Protein AF-A0A7C4RDP6-F1 (afdb_monomer)

Nearest PDB structures (foldseek):
  8a5f-assembly1_A  TM=8.661E-01  e=3.669E-12  Deinococcus radiodurans R1 = ATCC 13939 = DSM 20539
  1p59-assembly1_A  TM=9.391E-01  e=2.710E-11  Geobacillus stearothermophilus
  8a5c-assembly1_A  TM=8.806E-01  e=2.574E-11  Deinococcus radiodurans R1 = ATCC 13939 = DSM 20539
  4unf-assembly1_A  TM=8.645E-01  e=1.893E-11  Deinococcus radiodurans R1 = ATCC 13939 = DSM 20539
  7rdt-assembly1_A  TM=8.956E-01  e=1.548E-10  Homo sapiens

Structure (mmCIF, N/CA/C/O backbone):
data_AF-A0A7C4RDP6-F1
#
_entry.id   AF-A0A7C4RDP6-F1
#
loop_
_atom_site.group_PDB
_atom_site.id
_atom_site.type_symbol
_atom_site.label_atom_id
_atom_site.label_alt_id
_atom_site.label_comp_id
_atom_site.label_asym_id
_atom_site.label_entity_id
_atom_site.label_seq_id
_atom_site.pdbx_PDB_ins_code
_atom_site.Cartn_x
_atom_site.Cartn_y
_atom_site.Cartn_z
_atom_site.occupancy
_atom_site.B_iso_or_equiv
_atom_site.auth_seq_id
_atom_site.auth_comp_id
_atom_site.auth_asym_id
_atom_site.auth_atom_id
_atom_site.pdbx_PDB_model_num
ATOM 1 N N . MET A 1 1 ? 0.146 -2.565 9.451 1.00 67.69 1 MET A N 1
ATOM 2 C CA . MET A 1 1 ? 1.166 -3.503 9.987 1.00 67.69 1 MET A CA 1
ATOM 3 C C . MET A 1 1 ? 2.332 -3.778 9.039 1.00 67.69 1 MET A C 1
ATOM 5 O O . MET A 1 1 ? 3.443 -3.887 9.537 1.00 67.69 1 MET A O 1
ATOM 9 N N . SER A 1 2 ? 2.108 -3.863 7.722 1.00 75.62 2 SER A N 1
ATOM 10 C CA . SER A 1 2 ? 3.136 -4.166 6.706 1.00 75.62 2 SER A CA 1
ATOM 11 C C . SER A 1 2 ? 4.101 -3.023 6.372 1.00 75.62 2 SER A C 1
ATOM 13 O O . SER A 1 2 ? 5.134 -3.251 5.748 1.00 75.62 2 SER A O 1
ATOM 15 N N . GLN A 1 3 ? 3.786 -1.785 6.763 1.00 74.00 3 GLN A N 1
ATOM 16 C CA . GLN A 1 3 ? 4.663 -0.643 6.512 1.00 74.00 3 GLN A CA 1
ATOM 17 C C . GLN A 1 3 ? 6.012 -0.843 7.213 1.00 74.00 3 GLN A C 1
ATOM 19 O O . GLN A 1 3 ? 6.059 -1.051 8.427 1.00 74.00 3 GLN A O 1
ATOM 24 N N . SER A 1 4 ? 7.094 -0.772 6.431 1.00 77.25 4 SER A N 1
ATOM 25 C CA . SER A 1 4 ? 8.473 -0.978 6.895 1.00 77.25 4 SER A CA 1
ATOM 26 C C . SER A 1 4 ? 8.665 -2.305 7.638 1.00 77.25 4 SER A C 1
ATOM 28 O O . SER A 1 4 ? 9.360 -2.378 8.649 1.00 77.25 4 SER A O 1
ATOM 30 N N . THR A 1 5 ? 7.996 -3.370 7.190 1.00 80.50 5 THR A N 1
ATOM 31 C CA . THR A 1 5 ? 8.038 -4.684 7.842 1.00 80.50 5 THR A CA 1
ATOM 32 C C . THR A 1 5 ? 8.020 -5.792 6.803 1.00 80.50 5 THR A C 1
ATOM 34 O O . THR A 1 5 ? 7.230 -5.756 5.864 1.00 80.50 5 THR A O 1
ATOM 37 N N . ALA A 1 6 ? 8.881 -6.795 6.982 1.00 83.75 6 ALA A N 1
ATOM 38 C CA . ALA A 1 6 ? 8.877 -7.983 6.138 1.00 83.75 6 ALA A CA 1
ATOM 39 C C . ALA A 1 6 ? 7.517 -8.704 6.195 1.00 83.75 6 ALA A C 1
ATOM 41 O O . ALA A 1 6 ? 6.834 -8.711 7.223 1.00 83.75 6 ALA A O 1
ATOM 42 N N . GLU A 1 7 ? 7.128 -9.341 5.094 1.00 84.19 7 GLU A N 1
ATOM 43 C CA . GLU A 1 7 ? 5.840 -10.034 4.976 1.00 84.19 7 GLU A CA 1
ATOM 44 C C . GLU A 1 7 ? 5.683 -11.145 6.028 1.00 84.19 7 GLU A C 1
ATOM 46 O O . GLU A 1 7 ? 4.657 -11.221 6.703 1.00 84.19 7 GLU A O 1
ATOM 51 N N . SER A 1 8 ? 6.742 -11.926 6.265 1.00 86.69 8 SER A N 1
ATOM 52 C CA . SER A 1 8 ? 6.777 -12.977 7.290 1.00 86.69 8 SER A CA 1
ATOM 53 C C . SER A 1 8 ? 6.488 -12.440 8.696 1.00 86.69 8 SER A C 1
ATOM 55 O O . SER A 1 8 ? 5.681 -13.009 9.432 1.00 86.69 8 SER A O 1
ATOM 57 N N . ASN A 1 9 ? 7.101 -11.312 9.059 1.00 90.12 9 ASN A N 1
ATOM 58 C CA . ASN A 1 9 ? 6.898 -10.668 10.356 1.00 90.12 9 ASN A CA 1
ATOM 59 C C . ASN A 1 9 ? 5.521 -10.010 10.465 1.00 90.12 9 ASN A C 1
ATOM 61 O O . ASN A 1 9 ? 4.920 -10.031 11.536 1.00 90.12 9 ASN A O 1
ATOM 65 N N . THR A 1 10 ? 4.994 -9.473 9.361 1.00 89.81 10 THR A N 1
ATOM 66 C CA . THR A 1 10 ? 3.622 -8.950 9.305 1.00 89.81 10 THR A CA 1
ATOM 67 C C . THR A 1 10 ? 2.607 -10.053 9.591 1.00 89.81 10 THR A C 1
ATOM 69 O O . THR A 1 10 ? 1.720 -9.854 10.418 1.00 89.81 10 THR A O 1
ATOM 72 N N . ARG A 1 11 ? 2.766 -11.225 8.958 1.00 90.75 11 ARG A N 1
ATOM 73 C CA . ARG A 1 11 ? 1.891 -12.386 9.174 1.00 90.75 11 ARG A CA 1
ATOM 74 C C . ARG A 1 11 ? 1.928 -12.853 10.627 1.00 90.75 11 ARG A C 1
ATOM 76 O O . ARG A 1 11 ? 0.883 -12.954 11.259 1.00 90.75 11 ARG A O 1
ATOM 83 N N . ARG A 1 12 ? 3.130 -13.035 11.185 1.00 92.38 12 ARG A N 1
ATOM 84 C CA . ARG A 1 12 ? 3.312 -13.432 12.592 1.00 92.38 12 ARG A CA 1
ATOM 85 C C . ARG A 1 12 ? 2.690 -12.432 13.568 1.00 92.38 12 ARG A C 1
ATOM 87 O O . ARG A 1 12 ? 2.086 -12.839 14.552 1.00 92.38 12 ARG A O 1
ATOM 94 N N . ALA A 1 13 ? 2.833 -11.131 13.312 1.00 93.31 13 ALA A N 1
ATOM 95 C CA . ALA A 1 13 ? 2.221 -10.100 14.148 1.00 93.31 13 ALA A CA 1
ATOM 96 C C . ALA A 1 13 ? 0.686 -10.145 14.089 1.00 93.31 13 ALA A C 1
ATOM 98 O O . ALA A 1 13 ? 0.029 -10.033 15.121 1.00 93.31 13 ALA A O 1
ATOM 99 N N . PHE A 1 14 ? 0.113 -10.358 12.902 1.00 93.06 14 PHE A N 1
ATOM 100 C CA . PHE A 1 14 ? -1.333 -10.500 12.730 1.00 93.06 14 PHE A CA 1
ATOM 101 C C . PHE A 1 14 ? -1.886 -11.738 13.447 1.00 93.06 14 PHE A C 1
ATOM 103 O O . PHE A 1 14 ? -2.861 -11.622 14.184 1.00 93.06 14 PHE A O 1
ATOM 110 N N . GLU A 1 15 ? -1.224 -12.890 13.313 1.00 93.94 15 GLU A N 1
ATOM 111 C CA . GLU A 1 15 ? -1.584 -14.120 14.034 1.00 93.94 15 GLU A CA 1
ATOM 112 C C . GLU A 1 15 ? -1.549 -13.908 15.555 1.00 93.94 15 GLU A C 1
ATOM 114 O O . GLU A 1 15 ? -2.492 -14.266 16.257 1.00 93.94 15 GLU A O 1
ATOM 119 N N . ARG A 1 16 ? -0.505 -13.245 16.073 1.00 94.75 16 ARG A N 1
ATOM 120 C CA . ARG A 1 16 ? -0.406 -12.901 17.501 1.00 94.75 16 ARG A CA 1
ATOM 121 C C . ARG A 1 16 ? -1.532 -11.979 17.962 1.00 94.75 16 ARG A C 1
ATOM 123 O O . ARG A 1 16 ? -2.056 -12.189 19.054 1.00 94.75 16 ARG A O 1
ATOM 130 N N . ILE A 1 17 ? -1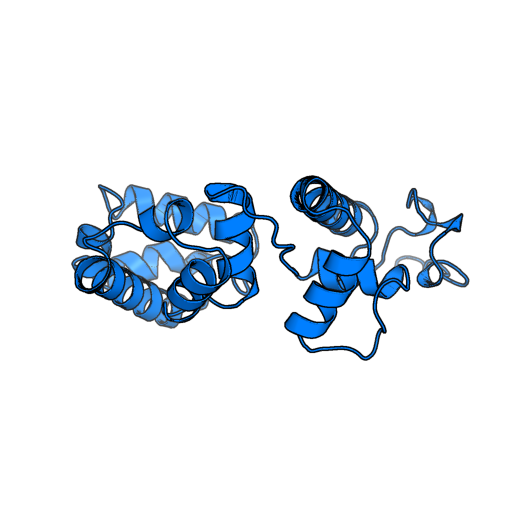.903 -10.983 17.152 1.00 93.62 17 ILE A N 1
ATOM 131 C CA . ILE A 1 17 ? -3.023 -10.084 17.455 1.00 93.62 17 ILE A CA 1
ATOM 132 C C . ILE A 1 17 ? -4.329 -10.868 17.536 1.00 93.62 17 ILE A C 1
ATOM 134 O O . ILE A 1 17 ? -5.039 -10.716 18.520 1.00 93.62 17 ILE A O 1
ATOM 138 N N . ILE A 1 18 ? -4.638 -11.723 16.556 1.00 92.38 18 ILE A N 1
ATOM 139 C CA . ILE A 1 18 ? -5.890 -12.500 16.550 1.00 92.38 18 ILE A CA 1
ATOM 140 C C . ILE A 1 18 ? -5.995 -13.399 17.783 1.00 92.38 18 ILE A C 1
ATOM 142 O O . ILE A 1 18 ? -7.079 -13.549 18.348 1.00 92.38 18 ILE A O 1
ATOM 146 N N . THR A 1 19 ? -4.883 -14.011 18.191 1.00 92.06 19 THR A N 1
ATOM 147 C CA . THR A 1 19 ? -4.855 -14.902 19.354 1.00 92.06 19 THR A CA 1
ATOM 148 C C . THR A 1 19 ? -5.026 -14.138 20.665 1.00 92.06 19 THR A C 1
ATOM 150 O O . THR A 1 19 ? -5.716 -14.621 21.557 1.00 92.06 19 THR A O 1
ATOM 153 N N . ARG A 1 20 ? -4.425 -12.948 20.793 1.00 92.38 20 ARG A N 1
ATOM 154 C CA . ARG A 1 20 ? -4.494 -12.134 22.020 1.00 92.38 20 ARG A CA 1
ATOM 155 C C . ARG A 1 20 ? -5.768 -11.295 22.124 1.00 92.38 20 ARG A C 1
ATOM 157 O O . ARG A 1 20 ? -6.269 -11.081 23.219 1.00 92.38 20 ARG A O 1
ATOM 164 N N . ILE A 1 21 ? -6.287 -10.812 20.998 1.00 90.25 21 ILE A N 1
ATOM 165 C CA . ILE A 1 21 ? -7.392 -9.853 20.929 1.00 90.25 21 ILE A CA 1
ATOM 166 C C . ILE A 1 21 ? -8.503 -10.462 20.078 1.00 90.25 21 ILE A C 1
ATOM 168 O O . ILE A 1 21 ? -8.533 -10.330 18.852 1.00 90.25 21 ILE A O 1
ATOM 172 N N . ARG A 1 22 ? -9.434 -11.140 20.755 1.00 89.81 22 ARG A N 1
ATOM 173 C CA . ARG A 1 22 ? -10.605 -11.775 20.145 1.00 89.81 22 ARG A CA 1
ATOM 174 C C . ARG A 1 22 ? -11.908 -11.199 20.739 1.00 89.81 22 ARG A C 1
ATOM 176 O O . ARG A 1 22 ? -11.958 -10.956 21.947 1.00 89.81 22 ARG A O 1
ATOM 183 N N . PRO A 1 23 ? -12.957 -10.983 19.920 1.00 92.06 23 PRO A N 1
ATOM 184 C CA . PRO A 1 23 ? -12.930 -10.967 18.452 1.00 92.06 23 PRO A CA 1
ATOM 185 C C . PRO A 1 23 ? -12.100 -9.793 17.907 1.00 92.06 23 PRO A C 1
ATOM 187 O O . PRO A 1 23 ? -12.046 -8.728 18.522 1.00 92.06 23 PRO A O 1
ATOM 190 N N . LEU A 1 24 ? -11.468 -9.974 16.742 1.00 92.44 24 LEU A N 1
ATOM 191 C CA . LEU A 1 24 ? -10.709 -8.903 16.095 1.00 92.44 24 LEU A CA 1
ATOM 192 C C . LEU A 1 24 ? -11.683 -7.881 15.493 1.00 92.44 24 LEU A C 1
ATOM 194 O O . LEU A 1 24 ? -12.168 -8.050 14.379 1.00 92.44 24 LEU A O 1
ATOM 198 N N . THR A 1 25 ? -11.984 -6.834 16.257 1.00 94.81 25 THR A N 1
ATOM 199 C CA . THR A 1 25 ? -12.922 -5.765 15.888 1.00 94.81 25 THR A CA 1
ATOM 200 C C . THR A 1 25 ? -12.354 -4.403 16.289 1.00 94.81 25 THR A C 1
ATOM 202 O O . THR A 1 25 ? -11.530 -4.348 17.208 1.00 94.81 25 THR A O 1
ATOM 205 N N . PRO A 1 26 ? -12.795 -3.294 15.662 1.00 95.44 26 PRO A N 1
ATOM 206 C CA . PRO A 1 26 ? -12.396 -1.955 16.090 1.00 95.44 26 PRO A CA 1
ATOM 207 C C . PRO A 1 26 ? -12.695 -1.693 17.574 1.00 95.44 26 PRO A C 1
ATOM 209 O O . PRO A 1 26 ? -11.824 -1.205 18.284 1.00 95.44 26 PRO A O 1
ATOM 212 N N . ALA A 1 27 ? -13.866 -2.102 18.077 1.00 96.06 27 ALA A N 1
ATOM 213 C CA . ALA A 1 27 ? -14.227 -1.966 19.494 1.00 96.06 27 ALA A CA 1
ATOM 214 C C . ALA A 1 27 ? -13.195 -2.638 20.412 1.00 96.06 27 ALA A C 1
ATOM 216 O O . ALA A 1 27 ? -12.585 -1.989 21.260 1.00 96.06 27 ALA A O 1
ATOM 217 N N . ARG A 1 28 ? -12.897 -3.919 20.160 1.00 96.12 28 ARG A N 1
ATOM 218 C CA . ARG A 1 28 ? -11.926 -4.671 20.969 1.00 96.12 28 ARG A CA 1
ATOM 219 C C . ARG A 1 28 ? -10.507 -4.119 20.862 1.00 96.12 28 ARG A C 1
ATOM 221 O O . ARG A 1 28 ? -9.792 -4.123 21.856 1.00 96.12 28 ARG A O 1
ATOM 228 N N . LEU A 1 29 ? -10.088 -3.637 19.691 1.00 96.06 29 LEU A N 1
ATOM 229 C CA . LEU A 1 29 ? -8.766 -3.027 19.508 1.00 96.06 29 LEU A CA 1
ATOM 230 C C . LEU A 1 29 ? -8.640 -1.661 20.198 1.00 96.06 29 LEU A C 1
ATOM 232 O O . LEU A 1 29 ? -7.562 -1.330 20.689 1.00 96.06 29 LEU A O 1
ATOM 236 N N . ALA A 1 30 ? -9.713 -0.868 20.237 1.00 95.50 30 ALA A N 1
ATOM 237 C CA . ALA A 1 30 ? -9.731 0.412 20.940 1.00 95.50 30 ALA A CA 1
ATOM 238 C C . ALA A 1 30 ? -9.631 0.221 22.466 1.00 95.50 30 ALA A C 1
ATOM 240 O O . ALA A 1 30 ? -8.875 0.934 23.131 1.00 95.50 30 ALA A O 1
ATOM 241 N N . GLU A 1 31 ? -10.325 -0.782 23.008 1.00 95.62 31 GLU A N 1
ATOM 242 C CA . GLU A 1 31 ? -10.360 -1.082 24.4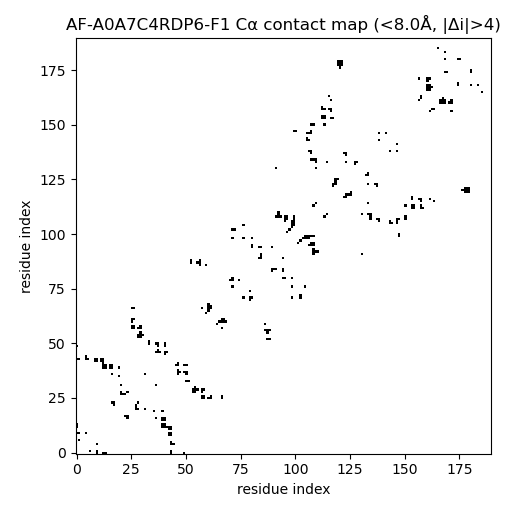46 1.00 95.62 31 GLU A CA 1
ATOM 243 C C . GLU A 1 31 ? -9.140 -1.862 24.955 1.00 95.62 31 GLU A C 1
ATOM 245 O O . GLU A 1 31 ? -8.745 -1.676 26.103 1.00 95.62 31 GLU A O 1
ATOM 250 N N . ALA A 1 32 ? -8.529 -2.718 24.127 1.00 95.38 32 ALA A N 1
ATOM 251 C CA . ALA A 1 32 ? -7.429 -3.595 24.542 1.00 95.38 32 ALA A CA 1
ATOM 252 C C . ALA A 1 32 ? -6.263 -2.831 25.193 1.00 95.38 32 ALA A C 1
ATOM 254 O O . ALA A 1 32 ? -5.920 -1.727 24.756 1.00 95.38 32 ALA A O 1
ATOM 255 N N . ASP A 1 33 ? -5.606 -3.431 26.191 1.00 95.75 33 ASP A N 1
ATOM 256 C CA . ASP A 1 33 ? -4.396 -2.854 26.784 1.00 95.75 33 ASP A CA 1
ATOM 257 C C . ASP A 1 33 ? -3.348 -2.625 25.680 1.00 95.75 33 ASP A C 1
ATOM 259 O O . ASP A 1 33 ? -3.095 -3.480 24.825 1.00 95.75 33 ASP A O 1
ATOM 263 N N . ALA A 1 34 ? -2.735 -1.439 25.681 1.00 95.94 34 ALA A N 1
ATOM 264 C CA . ALA A 1 34 ? -1.670 -1.116 24.745 1.00 95.94 34 ALA A CA 1
ATOM 265 C C . ALA A 1 34 ? -0.522 -2.136 24.831 1.00 95.94 34 ALA A C 1
ATOM 267 O O . ALA A 1 34 ? 0.026 -2.509 23.796 1.00 95.94 34 ALA A O 1
ATOM 268 N N . LYS A 1 35 ? -0.207 -2.651 26.028 1.00 95.62 35 LYS A N 1
ATOM 269 C CA . LYS A 1 35 ? 0.839 -3.666 26.228 1.00 95.62 35 LYS A CA 1
ATOM 270 C C . LYS A 1 35 ? 0.556 -4.960 25.464 1.00 95.62 35 LYS A C 1
ATOM 272 O O . LYS A 1 35 ? 1.488 -5.556 24.922 1.00 95.62 35 LYS A O 1
ATOM 277 N N . ASP A 1 36 ? -0.706 -5.372 25.362 1.00 94.75 36 ASP A N 1
ATOM 278 C CA . ASP A 1 36 ? -1.079 -6.584 24.628 1.00 94.75 36 ASP A CA 1
ATOM 279 C C . ASP A 1 36 ? -0.880 -6.425 23.121 1.00 94.75 36 ASP A C 1
ATOM 281 O O . ASP A 1 36 ? -0.360 -7.331 22.458 1.00 94.75 36 ASP A O 1
ATOM 285 N N . ILE A 1 37 ? -1.242 -5.256 22.585 1.00 95.44 37 ILE A N 1
ATOM 286 C CA . ILE A 1 37 ? -1.019 -4.918 21.176 1.00 95.44 37 ILE A CA 1
ATOM 287 C C . ILE A 1 37 ? 0.487 -4.799 20.899 1.00 95.44 37 ILE A C 1
ATOM 289 O O . ILE A 1 37 ? 0.981 -5.359 19.919 1.00 95.44 37 ILE A O 1
ATOM 293 N N . GLU A 1 38 ? 1.239 -4.122 21.768 1.00 96.25 38 GLU A N 1
ATOM 294 C CA . GLU A 1 38 ? 2.688 -3.956 21.631 1.00 96.25 38 GLU A CA 1
ATOM 295 C C . GLU A 1 38 ? 3.418 -5.300 21.593 1.00 96.25 38 GLU A C 1
ATOM 297 O O . GLU A 1 38 ? 4.252 -5.526 20.710 1.00 96.25 38 GLU A O 1
ATOM 302 N N . GLU A 1 39 ? 3.074 -6.216 22.500 1.00 95.06 39 GLU A N 1
ATOM 303 C CA . GLU A 1 39 ? 3.688 -7.540 22.562 1.00 95.06 39 GLU A CA 1
ATOM 304 C C . GLU A 1 39 ? 3.358 -8.382 21.321 1.00 95.06 39 GLU A C 1
ATOM 306 O O . GLU A 1 39 ? 4.225 -9.064 20.760 1.00 95.06 39 GLU A O 1
ATOM 311 N N . ALA A 1 40 ? 2.127 -8.279 20.812 1.00 94.06 40 ALA A N 1
ATOM 312 C CA . ALA A 1 40 ? 1.753 -8.922 19.558 1.00 94.06 40 ALA A CA 1
ATOM 313 C C . ALA A 1 40 ? 2.565 -8.378 18.365 1.00 94.06 40 ALA A C 1
ATOM 315 O O . ALA A 1 40 ? 3.002 -9.139 17.495 1.00 94.06 40 ALA A O 1
ATOM 316 N N . LEU A 1 41 ? 2.821 -7.067 18.347 1.00 94.19 41 LEU A N 1
ATOM 317 C CA . LEU A 1 41 ? 3.508 -6.359 17.265 1.00 94.19 41 LEU A CA 1
ATOM 318 C C . LEU A 1 41 ? 5.033 -6.366 17.366 1.00 94.19 41 LEU A C 1
ATOM 320 O O . LEU A 1 41 ? 5.694 -5.939 16.416 1.00 94.19 41 LEU A O 1
ATOM 324 N N . ARG A 1 42 ? 5.616 -6.845 18.469 1.00 93.38 42 ARG A N 1
ATOM 325 C CA . ARG A 1 42 ? 7.064 -6.778 18.730 1.00 93.38 42 ARG A CA 1
ATOM 326 C C . ARG A 1 42 ? 7.903 -7.343 17.579 1.00 93.38 42 ARG A C 1
ATOM 328 O O . ARG A 1 42 ? 8.880 -6.726 17.162 1.00 93.38 42 ARG A O 1
ATOM 335 N N . VAL A 1 43 ? 7.453 -8.453 16.988 1.00 92.94 43 VAL A N 1
ATOM 336 C CA . VAL A 1 43 ? 8.096 -9.114 15.831 1.00 92.94 43 VAL A CA 1
ATOM 337 C C . VAL A 1 43 ? 8.075 -8.284 14.547 1.00 92.94 43 VAL A C 1
ATOM 339 O O . VAL A 1 43 ? 8.891 -8.505 13.656 1.00 92.94 43 VAL A O 1
ATOM 342 N N . ALA A 1 44 ? 7.151 -7.332 14.435 1.00 89.88 44 ALA A N 1
ATOM 343 C CA . ALA A 1 44 ? 6.999 -6.459 13.280 1.00 89.88 44 ALA A CA 1
ATOM 344 C C . ALA A 1 44 ? 7.769 -5.133 13.414 1.00 89.88 44 ALA A C 1
ATOM 346 O O . ALA A 1 44 ? 7.763 -4.345 12.468 1.00 89.88 44 ALA A O 1
ATOM 347 N N . GLY A 1 45 ? 8.409 -4.860 14.558 1.00 90.00 45 GLY A N 1
ATOM 348 C CA . GLY A 1 45 ? 9.108 -3.598 14.813 1.00 90.00 45 GLY A CA 1
ATOM 349 C C . GLY A 1 45 ? 8.183 -2.371 14.825 1.00 90.00 45 GLY A C 1
ATOM 350 O O . GLY A 1 45 ? 7.012 -2.438 14.438 1.00 90.00 45 GLY A O 1
ATOM 351 N N . LEU A 1 46 ? 8.709 -1.230 15.292 1.00 91.00 46 LEU A N 1
ATOM 352 C CA . LEU A 1 46 ? 7.949 0.022 15.476 1.00 91.00 46 LEU A CA 1
ATOM 353 C C . LEU A 1 46 ? 6.648 -0.179 16.281 1.00 91.00 46 LEU A C 1
ATOM 355 O O . LEU A 1 46 ? 5.652 0.507 16.058 1.00 91.00 46 LEU A O 1
ATOM 359 N N . TYR A 1 47 ? 6.646 -1.159 17.188 1.00 93.19 47 TYR A N 1
ATOM 360 C CA . TYR A 1 47 ? 5.441 -1.681 17.832 1.00 93.19 47 TYR A CA 1
ATOM 361 C C . TYR A 1 47 ? 4.723 -0.625 18.679 1.00 93.19 47 TYR A C 1
ATOM 363 O O . TYR A 1 47 ? 3.500 -0.565 18.628 1.00 93.19 47 TYR A O 1
ATOM 371 N N . LYS A 1 48 ? 5.459 0.271 19.354 1.00 94.38 48 LYS A N 1
ATOM 372 C CA . LYS A 1 48 ? 4.881 1.397 20.111 1.00 94.38 48 LYS A CA 1
ATOM 373 C C . LYS A 1 48 ? 4.062 2.321 19.205 1.00 94.38 48 LYS A C 1
ATOM 375 O O . LYS A 1 48 ? 2.861 2.487 19.392 1.00 94.38 48 LYS A O 1
ATOM 380 N N . ASN A 1 49 ? 4.682 2.834 18.138 1.00 93.88 49 ASN A N 1
ATOM 381 C CA . ASN A 1 49 ? 4.004 3.715 17.181 1.00 93.88 49 ASN A CA 1
ATOM 382 C C . ASN A 1 49 ? 2.839 3.008 16.477 1.00 93.88 49 ASN A C 1
ATOM 384 O O . ASN A 1 49 ? 1.770 3.590 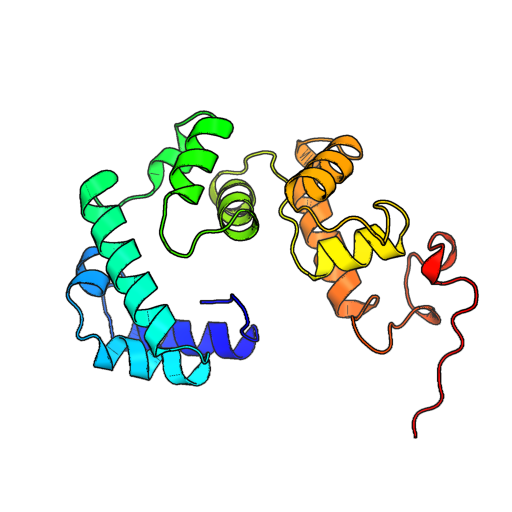16.313 1.00 93.88 49 ASN A O 1
ATOM 388 N N . LYS A 1 50 ? 3.016 1.741 16.080 1.00 92.75 50 LYS A N 1
ATOM 389 C CA . LYS A 1 50 ? 1.941 0.958 15.458 1.00 92.75 50 LYS A CA 1
ATOM 390 C C . LYS A 1 50 ? 0.774 0.726 16.415 1.00 92.75 50 LYS A C 1
ATOM 392 O O . LYS A 1 50 ? -0.360 0.766 15.958 1.00 92.75 50 LYS A O 1
ATOM 397 N N . THR A 1 51 ? 1.033 0.534 17.706 1.00 95.69 51 THR A N 1
ATOM 398 C CA . THR A 1 51 ? -0.012 0.391 18.728 1.00 95.69 51 THR A CA 1
ATOM 399 C C . THR A 1 51 ? -0.831 1.665 18.851 1.00 95.69 51 THR A C 1
ATOM 401 O O . THR A 1 51 ? -2.052 1.611 18.727 1.00 95.69 51 THR A O 1
ATOM 404 N N . VAL A 1 52 ? -0.169 2.820 18.982 1.00 95.69 52 VAL A N 1
ATOM 405 C CA . VAL A 1 52 ? -0.844 4.129 19.014 1.00 95.69 52 VAL A CA 1
ATOM 406 C C . VAL A 1 52 ? -1.716 4.324 17.771 1.00 95.69 52 VAL A C 1
ATOM 408 O O . VAL A 1 52 ? -2.883 4.697 17.884 1.00 95.69 52 VAL A O 1
ATOM 411 N N . ILE A 1 53 ? -1.180 4.018 16.585 1.00 95.56 53 ILE A N 1
ATOM 412 C CA . ILE A 1 53 ? -1.920 4.126 15.322 1.00 95.56 53 ILE A CA 1
ATOM 413 C C . ILE A 1 53 ? -3.114 3.168 15.291 1.00 95.56 53 ILE A C 1
ATOM 415 O O . ILE A 1 53 ? -4.199 3.599 14.922 1.00 95.56 53 ILE A O 1
ATOM 419 N N . ILE A 1 54 ? -2.949 1.899 15.677 1.00 95.31 54 ILE A N 1
ATOM 420 C CA . ILE A 1 54 ? -4.027 0.896 15.649 1.00 95.31 54 ILE A CA 1
ATOM 421 C C . ILE A 1 54 ? -5.165 1.288 16.585 1.00 95.31 54 ILE A C 1
ATOM 423 O O . ILE A 1 54 ? -6.321 1.238 16.168 1.00 95.31 54 ILE A O 1
ATOM 427 N N . LYS A 1 55 ? -4.859 1.715 17.815 1.00 96.75 55 LYS A N 1
ATOM 428 C CA . LYS A 1 55 ? -5.886 2.165 18.760 1.00 96.75 55 LYS A CA 1
ATOM 429 C C . LYS A 1 55 ? -6.625 3.388 18.221 1.00 96.75 55 LYS A C 1
ATOM 431 O O . LYS A 1 55 ? -7.846 3.361 18.121 1.00 96.75 55 LYS A O 1
ATOM 436 N N . ARG A 1 56 ? -5.890 4.411 17.762 1.00 96.75 56 ARG A N 1
ATOM 437 C CA . ARG A 1 56 ? -6.477 5.635 17.191 1.00 96.75 56 ARG A CA 1
ATOM 438 C C . ARG A 1 56 ? -7.321 5.354 15.946 1.00 96.75 56 ARG A C 1
ATOM 440 O O . ARG A 1 56 ? -8.395 5.925 15.796 1.00 96.75 56 ARG A O 1
ATOM 447 N N . LEU A 1 57 ? -6.840 4.481 15.060 1.00 96.69 57 LEU A N 1
ATOM 448 C CA . LEU A 1 57 ? -7.569 4.032 13.876 1.00 96.69 57 LEU A CA 1
ATOM 449 C C . LEU A 1 57 ? -8.879 3.357 14.277 1.00 96.69 57 LEU A C 1
ATOM 451 O O . LEU A 1 57 ? -9.923 3.663 13.715 1.00 96.69 57 LEU A O 1
ATOM 455 N N . SER A 1 58 ? -8.819 2.472 15.269 1.00 96.88 58 SER A N 1
ATOM 456 C CA . SER A 1 58 ? -9.978 1.722 15.742 1.00 96.88 58 SER A CA 1
ATOM 457 C C . SER A 1 58 ? -11.039 2.640 16.354 1.00 96.88 58 SER A C 1
ATOM 459 O O . SER A 1 58 ? -12.200 2.545 15.964 1.00 96.88 58 SER A O 1
ATOM 461 N N . SER A 1 59 ? -10.643 3.587 17.213 1.00 96.69 59 SER A N 1
ATOM 462 C CA . SER A 1 59 ? -11.547 4.613 17.758 1.00 96.69 59 SER A CA 1
ATOM 463 C C . SER A 1 59 ? -12.181 5.462 16.656 1.00 96.69 59 SER A C 1
ATOM 465 O O . SER A 1 59 ? -13.397 5.613 16.613 1.00 96.69 59 SER A O 1
ATOM 467 N N . MET A 1 60 ? -11.385 5.934 15.691 1.00 96.50 60 MET A N 1
ATOM 468 C CA . MET A 1 60 ? -11.895 6.748 14.584 1.00 96.50 60 MET A CA 1
ATOM 469 C C . MET A 1 60 ? -12.897 5.987 13.704 1.00 96.50 60 MET A C 1
ATOM 471 O O . MET A 1 60 ? -13.864 6.579 13.229 1.00 96.50 60 MET A O 1
ATOM 475 N N . ILE A 1 61 ? -12.684 4.684 13.487 1.00 96.50 61 ILE A N 1
ATOM 476 C CA . ILE A 1 61 ? -13.615 3.828 12.739 1.00 96.50 61 ILE A CA 1
ATOM 477 C C . ILE A 1 61 ? -14.951 3.682 13.476 1.00 96.50 61 ILE A C 1
ATOM 479 O O . ILE A 1 61 ? -16.003 3.724 12.839 1.00 96.50 61 ILE A O 1
ATOM 483 N N . LEU A 1 62 ? -14.929 3.550 14.803 1.00 97.06 62 LEU A N 1
ATOM 484 C CA . LEU A 1 62 ? -16.147 3.496 15.616 1.00 97.06 62 LEU A CA 1
ATOM 485 C C . LEU A 1 62 ? -16.909 4.822 15.560 1.00 97.06 62 LEU A C 1
ATOM 487 O O . LEU A 1 62 ? -18.085 4.829 15.213 1.00 97.06 62 LEU A O 1
ATOM 491 N N . GLU A 1 63 ? -16.223 5.932 15.833 1.00 96.06 63 GLU A N 1
ATOM 492 C CA . GLU A 1 63 ? -16.829 7.263 15.955 1.00 96.06 63 GLU A CA 1
ATOM 493 C C . GLU A 1 63 ? -17.373 7.801 14.627 1.00 96.06 63 GLU A C 1
ATOM 495 O O . GLU A 1 63 ? -18.460 8.369 14.587 1.00 96.06 63 GLU A O 1
ATOM 500 N N . LYS A 1 64 ? -16.615 7.651 13.533 1.00 94.69 64 LYS A N 1
ATOM 501 C CA . LYS A 1 64 ? -16.938 8.302 12.251 1.00 94.69 64 LYS A CA 1
ATOM 502 C C . LYS A 1 64 ? -17.614 7.393 11.239 1.00 94.69 64 LYS A C 1
ATOM 504 O O . LYS A 1 64 ? -18.251 7.891 10.317 1.00 94.69 64 LYS A O 1
ATOM 509 N N . PHE A 1 65 ? -17.448 6.081 11.379 1.00 94.50 65 PHE A N 1
ATOM 510 C CA . PHE A 1 65 ? -17.893 5.114 10.375 1.00 94.50 65 PHE A CA 1
ATOM 511 C C . PHE A 1 65 ? -18.699 3.956 10.979 1.00 94.50 65 PHE A C 1
ATOM 513 O O . PHE A 1 65 ? -18.867 2.913 10.347 1.00 94.50 65 PHE A O 1
ATOM 520 N N . ASN A 1 66 ? -19.203 4.128 12.207 1.00 93.31 66 ASN A N 1
ATOM 521 C CA . ASN A 1 66 ? -20.044 3.159 12.911 1.00 93.31 66 A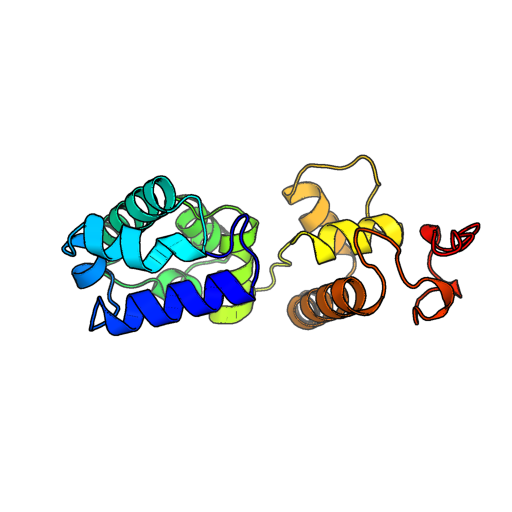SN A CA 1
ATOM 522 C C . ASN A 1 66 ? -19.436 1.741 12.948 1.00 93.31 66 ASN A C 1
ATOM 524 O O . ASN A 1 66 ? -20.117 0.730 12.767 1.00 93.31 66 ASN A O 1
ATOM 528 N N . GLY A 1 67 ? -18.110 1.667 13.106 1.00 93.69 67 GLY A N 1
ATOM 529 C CA . GLY A 1 67 ? -17.374 0.408 13.205 1.00 93.69 67 GLY A CA 1
ATOM 530 C C . GLY A 1 67 ? -17.086 -0.297 11.875 1.00 93.69 67 GLY A C 1
ATOM 531 O O . GLY A 1 67 ? -16.486 -1.372 11.898 1.00 93.69 67 GLY A O 1
ATOM 532 N N . LYS A 1 68 ? -17.482 0.267 10.726 1.00 93.75 68 LYS A N 1
ATOM 533 C CA . LYS A 1 68 ? -17.369 -0.375 9.405 1.00 93.75 68 LYS A CA 1
ATOM 534 C C . LYS A 1 68 ? -16.681 0.530 8.387 1.00 93.75 68 LYS A C 1
ATOM 536 O O . LYS A 1 68 ? -16.550 1.726 8.591 1.00 93.75 68 LYS A O 1
ATOM 541 N N . LEU A 1 69 ? -16.231 -0.043 7.272 1.00 95.56 69 LEU A N 1
ATOM 542 C CA . LEU A 1 69 ? -15.628 0.703 6.156 1.00 95.56 69 LEU A CA 1
ATOM 543 C C . LEU A 1 69 ? -16.460 0.571 4.872 1.00 95.56 69 LEU A C 1
ATOM 545 O O . LEU A 1 69 ? -15.918 0.674 3.778 1.00 95.56 69 LEU A O 1
ATOM 549 N N . ASP A 1 70 ? -17.772 0.353 4.985 1.00 95.62 70 ASP A N 1
ATOM 550 C CA . ASP A 1 70 ? -18.642 0.043 3.838 1.00 95.62 70 ASP A CA 1
ATOM 551 C C . ASP A 1 70 ? -18.694 1.175 2.793 1.00 95.62 70 ASP A C 1
ATOM 553 O O . ASP A 1 70 ? -18.983 0.939 1.619 1.00 95.62 70 ASP A O 1
ATOM 557 N N . PHE A 1 71 ? -18.314 2.393 3.191 1.00 96.00 71 PHE A N 1
ATOM 558 C CA . PHE A 1 71 ? -18.202 3.552 2.308 1.00 96.00 71 PHE A CA 1
ATOM 559 C C . PHE A 1 71 ? -17.259 3.330 1.114 1.00 96.00 71 PHE A C 1
ATOM 561 O O . PHE A 1 71 ? -17.417 3.994 0.093 1.00 96.00 71 PHE A O 1
ATOM 568 N N . ILE A 1 72 ? -16.303 2.392 1.197 1.00 97.31 72 ILE A N 1
ATOM 569 C CA . ILE A 1 72 ? -15.424 2.058 0.061 1.00 97.31 72 ILE A CA 1
ATOM 570 C C . ILE A 1 72 ? -16.201 1.443 -1.115 1.00 97.31 72 ILE A C 1
ATOM 572 O O . ILE A 1 72 ? -15.775 1.551 -2.269 1.00 97.31 72 ILE A O 1
ATOM 576 N N . TYR A 1 73 ? -17.346 0.817 -0.828 1.00 97.31 73 TYR A N 1
ATOM 577 C CA . TYR A 1 73 ? -18.218 0.183 -1.813 1.00 97.31 73 TYR A CA 1
ATOM 578 C C . TYR A 1 73 ? -19.317 1.120 -2.315 1.00 97.31 73 TYR A C 1
ATOM 580 O O . TYR A 1 73 ? -19.722 1.005 -3.468 1.00 97.31 73 TYR A O 1
ATOM 588 N N . SER A 1 74 ? -19.796 2.048 -1.481 1.00 95.88 74 SER A N 1
ATOM 589 C CA . SER A 1 74 ? -20.950 2.893 -1.812 1.00 95.88 74 SER A CA 1
ATOM 590 C C . SER A 1 74 ? -20.589 4.276 -2.355 1.00 95.88 74 SER A C 1
ATOM 592 O O . SER A 1 74 ? -21.276 4.757 -3.252 1.00 95.88 74 SER A O 1
ATOM 594 N N . LEU A 1 75 ? -19.521 4.914 -1.865 1.00 97.19 75 LEU A N 1
ATOM 595 C CA . LEU A 1 75 ? -19.154 6.267 -2.295 1.00 97.19 75 LEU A CA 1
ATOM 596 C C . LEU A 1 75 ? -18.433 6.276 -3.654 1.00 97.19 75 LEU A C 1
ATOM 598 O O . LEU A 1 75 ? -17.791 5.281 -4.018 1.00 97.19 75 LEU A O 1
ATOM 602 N N . PRO A 1 76 ? -18.464 7.410 -4.384 1.00 98.00 76 PRO A N 1
ATOM 603 C CA . PRO A 1 76 ? -17.586 7.638 -5.526 1.00 98.00 76 PRO A CA 1
ATOM 604 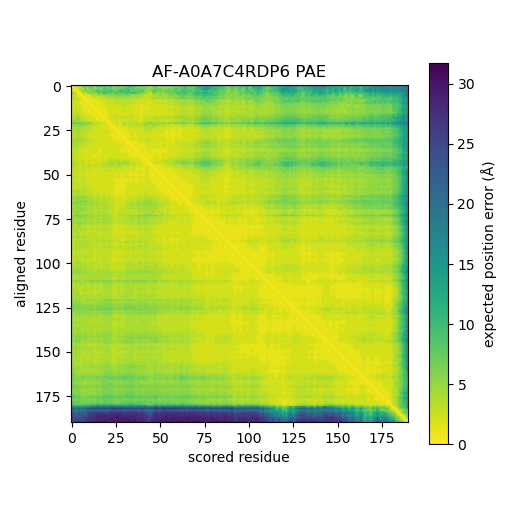C C . PRO A 1 76 ? -16.110 7.407 -5.169 1.00 98.00 76 PRO A C 1
ATOM 606 O O . PRO A 1 76 ? -15.682 7.648 -4.039 1.00 98.00 76 PRO A O 1
ATOM 609 N N . LEU A 1 77 ? -15.309 6.954 -6.143 1.00 97.38 77 LEU A N 1
ATOM 610 C CA . LEU A 1 77 ? -13.901 6.587 -5.930 1.00 97.38 77 LEU A CA 1
ATOM 611 C C . LEU A 1 77 ? -13.090 7.705 -5.249 1.00 97.38 77 LEU A C 1
ATOM 613 O O . LEU A 1 77 ? -12.336 7.431 -4.316 1.00 97.38 77 LEU A O 1
ATOM 617 N N . SER A 1 78 ? -13.250 8.952 -5.691 1.00 97.06 78 SER A N 1
ATOM 618 C CA . SER A 1 78 ? -12.551 10.113 -5.127 1.00 97.06 78 SER A CA 1
ATOM 619 C C . SER A 1 78 ? -12.872 10.321 -3.645 1.00 97.06 78 SER A C 1
ATOM 621 O O . SER A 1 78 ? -11.954 10.434 -2.834 1.00 97.06 78 SER A O 1
ATOM 623 N N . GLU A 1 79 ? -14.153 10.295 -3.279 1.00 97.94 79 GLU A N 1
ATOM 624 C CA . GLU A 1 79 ? -14.623 10.489 -1.902 1.00 97.94 79 GLU A CA 1
ATOM 625 C C . GLU A 1 79 ? -14.232 9.322 -0.988 1.00 97.94 79 GLU A C 1
ATOM 627 O O . GLU A 1 79 ? -13.743 9.523 0.126 1.00 97.94 79 GLU A O 1
ATOM 632 N N . ALA A 1 80 ? -14.376 8.083 -1.471 1.00 98.19 80 ALA A N 1
ATOM 633 C CA . ALA A 1 80 ? -13.936 6.895 -0.745 1.00 98.19 80 ALA A CA 1
ATOM 634 C C . ALA A 1 80 ? -12.431 6.953 -0.446 1.00 98.19 80 ALA A C 1
ATOM 636 O O . ALA A 1 80 ? -11.995 6.671 0.674 1.00 98.19 80 ALA A O 1
ATOM 637 N N . ARG A 1 81 ? -11.630 7.366 -1.435 1.00 98.06 81 ARG A N 1
ATOM 638 C CA . ARG A 1 81 ? -10.184 7.538 -1.283 1.00 98.06 81 ARG A CA 1
ATOM 639 C C . ARG A 1 81 ? -9.839 8.639 -0.289 1.00 98.06 81 ARG A C 1
ATOM 641 O O . ARG A 1 81 ? -8.976 8.429 0.561 1.00 98.06 81 ARG A O 1
ATOM 648 N N . GLU A 1 82 ? -10.509 9.784 -0.364 1.00 97.88 82 GLU A N 1
ATOM 649 C CA . GLU A 1 82 ? -10.303 10.892 0.569 1.00 97.88 82 GLU A CA 1
ATOM 650 C C . GLU A 1 82 ? -10.601 10.472 2.017 1.00 97.88 82 GLU A C 1
ATOM 652 O O . GLU A 1 82 ? -9.809 10.739 2.923 1.00 97.88 82 GLU A O 1
ATOM 657 N N . ASN A 1 83 ? -11.696 9.740 2.237 1.00 97.38 83 ASN A N 1
ATOM 658 C CA . ASN A 1 83 ? -12.053 9.222 3.556 1.00 97.38 83 ASN A CA 1
ATOM 659 C C . ASN A 1 83 ? -11.022 8.225 4.093 1.00 97.38 83 ASN A C 1
ATOM 661 O O . ASN A 1 83 ? -10.655 8.307 5.266 1.00 97.38 83 ASN A O 1
ATOM 665 N N . LEU A 1 84 ? -10.490 7.337 3.245 1.00 97.88 84 LEU A N 1
ATOM 666 C CA . LEU A 1 84 ? -9.397 6.441 3.632 1.00 97.88 84 LEU A CA 1
ATOM 667 C C . LEU A 1 84 ? -8.126 7.214 4.004 1.00 97.88 84 LEU A C 1
ATOM 669 O O . LEU A 1 84 ? -7.493 6.882 4.999 1.00 97.88 84 LEU A O 1
ATOM 673 N N . LEU A 1 85 ? -7.763 8.256 3.254 1.00 97.25 85 LEU A N 1
ATOM 674 C CA . LEU A 1 85 ? -6.566 9.068 3.515 1.00 97.25 85 LEU A CA 1
ATOM 675 C C . LEU A 1 85 ? -6.640 9.882 4.816 1.00 97.25 85 LEU A C 1
ATOM 677 O O . LEU A 1 85 ? -5.604 10.252 5.367 1.00 97.25 85 LEU A O 1
ATOM 681 N N . LYS A 1 86 ? -7.846 10.142 5.334 1.00 96.19 86 LYS A N 1
ATOM 682 C CA . LYS A 1 86 ? -8.049 10.777 6.647 1.00 96.19 86 LYS A CA 1
ATOM 683 C C . LYS A 1 86 ? -7.775 9.822 7.815 1.00 96.19 86 LYS A C 1
ATOM 685 O O . LYS A 1 86 ? -7.632 10.284 8.949 1.00 96.19 86 LYS A O 1
ATOM 690 N N . LEU A 1 87 ? -7.712 8.509 7.573 1.00 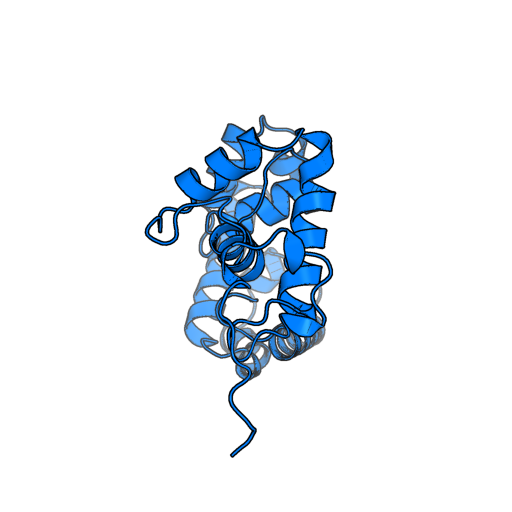96.31 87 LEU A N 1
ATOM 691 C CA . LEU A 1 87 ? -7.480 7.515 8.617 1.00 96.31 87 LEU A CA 1
ATOM 692 C C . LEU A 1 87 ? -6.000 7.489 9.052 1.00 96.31 87 LEU A C 1
ATOM 694 O O . LEU A 1 87 ? -5.091 7.466 8.217 1.00 96.31 87 LEU A O 1
ATOM 698 N N . PRO A 1 88 ? -5.709 7.434 10.365 1.00 93.81 88 PRO A N 1
ATOM 699 C CA . PRO A 1 88 ? -4.341 7.433 10.865 1.00 93.81 88 PRO A CA 1
ATOM 700 C C . PRO A 1 88 ? -3.585 6.186 10.394 1.00 93.81 88 PRO A C 1
ATOM 702 O O . PRO A 1 88 ? -4.043 5.055 10.542 1.00 93.81 88 PRO A O 1
ATOM 705 N N . GLY A 1 89 ? -2.391 6.399 9.838 1.00 90.94 89 GLY A N 1
ATOM 706 C CA . GLY A 1 89 ? -1.553 5.323 9.300 1.00 90.94 89 GLY A CA 1
ATOM 707 C C . GLY A 1 89 ? -1.978 4.801 7.922 1.00 90.94 89 GLY A C 1
ATOM 708 O O . GLY A 1 89 ? -1.351 3.866 7.417 1.00 90.94 89 GLY A O 1
ATOM 709 N N . VAL A 1 90 ? -2.995 5.395 7.291 1.00 95.31 90 VAL A N 1
ATOM 710 C CA . VAL A 1 90 ? -3.416 5.066 5.924 1.00 95.31 90 VAL A CA 1
ATOM 711 C C . VAL A 1 90 ? -2.867 6.119 4.963 1.00 95.31 90 VAL A C 1
ATOM 713 O O . VAL A 1 90 ? -3.398 7.213 4.827 1.00 95.31 90 VAL A O 1
ATOM 716 N N . GLY A 1 91 ? -1.763 5.787 4.292 1.00 95.62 91 GLY A N 1
ATOM 717 C CA . GLY A 1 91 ? -1.234 6.594 3.187 1.00 95.62 91 GLY A CA 1
ATOM 718 C C . GLY A 1 91 ? -1.825 6.199 1.824 1.00 95.62 91 GLY A C 1
ATOM 719 O O . GLY A 1 91 ? -2.516 5.178 1.741 1.00 95.62 91 GLY A O 1
ATOM 720 N N . PRO A 1 92 ? -1.474 6.925 0.740 1.00 96.94 92 PRO A N 1
ATOM 721 C CA . PRO A 1 92 ? -1.982 6.693 -0.620 1.00 96.94 92 PRO A CA 1
ATOM 722 C C . PRO A 1 92 ? -1.929 5.233 -1.066 1.00 96.94 92 PRO A C 1
ATOM 724 O O . PRO A 1 92 ? -2.944 4.666 -1.449 1.00 96.94 92 PRO A O 1
ATOM 727 N N . LYS A 1 93 ? -0.784 4.566 -0.883 1.00 95.94 93 LYS A N 1
ATOM 728 C CA . LYS A 1 93 ? -0.635 3.143 -1.220 1.00 95.94 93 LYS A CA 1
ATOM 729 C C . LYS A 1 93 ? -1.638 2.250 -0.491 1.00 95.94 93 LYS A C 1
ATOM 731 O O . LYS A 1 93 ? -2.155 1.308 -1.080 1.00 95.94 93 LYS A O 1
ATOM 736 N N . THR A 1 94 ? -1.854 2.474 0.804 1.00 95.94 94 THR A N 1
ATOM 737 C CA . THR A 1 94 ? -2.766 1.642 1.604 1.00 95.94 94 THR A CA 1
ATOM 738 C C . THR A 1 94 ? -4.211 1.885 1.186 1.00 95.94 94 THR A C 1
ATOM 740 O O . THR A 1 94 ? -4.945 0.915 1.018 1.00 95.94 94 THR A O 1
ATOM 743 N N . ALA A 1 95 ? -4.594 3.149 0.978 1.00 97.88 95 ALA A N 1
ATOM 744 C CA . ALA A 1 95 ? -5.921 3.509 0.488 1.00 97.88 95 ALA A CA 1
ATOM 745 C C . ALA A 1 95 ? -6.202 2.850 -0.871 1.00 97.88 95 ALA A C 1
ATOM 747 O O . ALA A 1 95 ? -7.197 2.147 -1.024 1.00 97.88 95 ALA A O 1
ATOM 748 N N . ASP A 1 96 ? -5.269 2.982 -1.813 1.00 98.31 96 ASP A N 1
ATOM 749 C CA . ASP A 1 96 ? -5.421 2.446 -3.164 1.00 98.31 96 ASP A CA 1
ATOM 750 C C . ASP A 1 96 ? -5.478 0.910 -3.161 1.00 98.31 96 ASP A C 1
ATOM 752 O O . ASP A 1 96 ? -6.267 0.323 -3.895 1.00 98.31 96 ASP A O 1
ATOM 756 N N . ILE A 1 97 ? -4.707 0.233 -2.295 1.00 97.44 97 ILE A N 1
ATOM 757 C CA . ILE A 1 97 ? -4.805 -1.228 -2.126 1.00 97.44 97 ILE A CA 1
ATOM 758 C C . ILE A 1 97 ? -6.197 -1.641 -1.653 1.00 97.44 97 ILE A C 1
ATOM 760 O O . ILE A 1 97 ? -6.749 -2.590 -2.198 1.00 97.44 97 ILE A O 1
ATOM 764 N N . LEU A 1 98 ? -6.766 -0.963 -0.652 1.00 97.44 98 LEU A N 1
ATOM 765 C CA . LEU A 1 98 ? -8.104 -1.298 -0.153 1.00 97.44 98 LEU A CA 1
ATOM 766 C C . LEU A 1 98 ? -9.163 -1.103 -1.243 1.00 97.44 98 LEU A C 1
ATOM 768 O O . LEU A 1 98 ? -10.017 -1.965 -1.439 1.00 97.44 98 LEU A O 1
ATOM 772 N N . LEU A 1 99 ? -9.076 -0.003 -1.988 1.00 98.56 99 LEU A N 1
ATOM 773 C CA . LEU A 1 99 ? -10.011 0.305 -3.067 1.00 98.56 99 LEU A CA 1
ATOM 774 C C . LEU A 1 99 ? -9.916 -0.702 -4.218 1.00 98.56 99 LEU A C 1
ATOM 776 O O . LEU A 1 99 ? -10.947 -1.187 -4.679 1.00 98.56 99 LEU A O 1
ATOM 780 N N . LEU A 1 100 ? -8.703 -1.063 -4.642 1.00 98.25 100 LEU A N 1
ATOM 781 C CA . LEU A 1 100 ? -8.499 -2.030 -5.718 1.00 98.25 100 LEU A CA 1
ATOM 782 C C . LEU A 1 100 ? -8.879 -3.458 -5.294 1.00 98.25 100 LEU A C 1
ATOM 784 O O . LEU A 1 100 ? -9.613 -4.135 -6.006 1.00 98.25 100 LEU A O 1
ATOM 788 N N . PHE A 1 101 ? -8.391 -3.934 -4.144 1.00 97.62 101 PHE A N 1
ATOM 789 C CA . PHE A 1 101 ? -8.546 -5.339 -3.746 1.00 97.62 101 PHE A CA 1
ATOM 790 C C . PHE A 1 101 ? -9.904 -5.640 -3.116 1.00 97.62 101 PHE A C 1
ATOM 792 O O . PHE A 1 101 ? -10.480 -6.688 -3.396 1.00 97.62 101 PHE A O 1
ATOM 799 N N . CYS A 1 102 ? -10.407 -4.758 -2.249 1.00 97.25 102 CYS A N 1
ATOM 800 C CA . CYS A 1 102 ? -11.672 -4.997 -1.559 1.00 97.25 102 CYS A CA 1
ATOM 801 C C . CYS A 1 102 ? -12.839 -4.496 -2.408 1.00 97.25 102 CYS A C 1
ATOM 803 O O . CYS A 1 102 ? -13.746 -5.263 -2.708 1.00 97.25 102 CYS A O 1
ATOM 805 N N . ALA A 1 103 ? -12.785 -3.238 -2.851 1.00 97.38 103 ALA A N 1
ATOM 806 C CA . ALA A 1 103 ? -13.897 -2.586 -3.545 1.00 97.38 103 ALA A CA 1
ATOM 807 C C . ALA A 1 103 ? -13.862 -2.702 -5.080 1.00 97.38 103 ALA A C 1
ATOM 809 O O . ALA A 1 103 ? -14.748 -2.164 -5.741 1.00 97.38 103 ALA A O 1
ATOM 810 N N . ARG A 1 104 ? -12.857 -3.390 -5.651 1.00 97.00 104 ARG A N 1
ATOM 811 C CA . ARG A 1 104 ? -12.664 -3.562 -7.106 1.00 97.00 104 ARG A CA 1
ATOM 812 C C . ARG A 1 104 ? -12.722 -2.243 -7.885 1.00 97.00 104 ARG A C 1
ATOM 814 O O . ARG A 1 104 ? -13.216 -2.194 -9.009 1.00 97.00 104 ARG A O 1
ATOM 821 N N . ARG A 1 105 ? -12.251 -1.153 -7.276 1.00 97.75 105 ARG A N 1
ATOM 822 C CA . ARG A 1 105 ? -12.225 0.165 -7.911 1.00 97.75 105 ARG A CA 1
ATOM 823 C C . ARG A 1 105 ? -10.992 0.306 -8.812 1.00 97.75 105 ARG A C 1
ATOM 825 O O . ARG A 1 105 ? -9.929 -0.199 -8.449 1.00 97.75 105 ARG A O 1
ATOM 832 N N . PRO A 1 106 ? -11.096 1.040 -9.933 1.00 96.81 106 PRO A N 1
ATOM 833 C CA . PRO A 1 106 ? -9.994 1.225 -10.869 1.00 96.81 106 PRO A CA 1
ATOM 834 C C . PRO A 1 106 ? -8.991 2.264 -10.354 1.00 96.81 106 PRO A C 1
ATOM 836 O O . PRO A 1 106 ? -8.980 3.417 -10.773 1.00 96.81 106 PRO A O 1
ATOM 839 N N . VAL A 1 107 ? -8.139 1.854 -9.419 1.00 97.88 107 VAL A N 1
ATOM 840 C CA . VAL A 1 107 ? -6.985 2.632 -8.954 1.00 97.88 107 VAL A CA 1
ATOM 841 C C . VAL A 1 107 ? -5.759 1.730 -8.922 1.00 97.88 107 VAL A C 1
ATOM 843 O O . VAL A 1 107 ? -5.874 0.577 -8.511 1.00 97.88 107 VAL A O 1
ATOM 846 N N . LEU A 1 108 ? -4.594 2.221 -9.354 1.00 98.12 108 LEU A N 1
ATOM 847 C CA . LEU A 1 108 ? -3.368 1.419 -9.430 1.00 98.12 108 LEU A CA 1
ATOM 848 C C . LEU A 1 108 ? -2.409 1.730 -8.262 1.00 98.12 108 LEU A C 1
ATOM 850 O O . LEU A 1 108 ? -1.716 2.750 -8.279 1.00 98.12 108 LEU A O 1
ATOM 854 N N . PRO A 1 109 ? -2.290 0.858 -7.242 1.00 98.06 109 PRO A N 1
ATOM 855 C CA . PRO A 1 109 ? -1.454 1.137 -6.083 1.00 98.06 109 PRO A CA 1
ATOM 856 C C . PRO A 1 109 ? 0.031 1.050 -6.425 1.00 98.06 109 PRO A C 1
ATOM 858 O O . PRO A 1 109 ? 0.500 0.054 -6.985 1.00 98.06 109 PRO A O 1
ATOM 861 N N . ILE A 1 110 ? 0.798 2.054 -6.001 1.00 97.69 110 ILE A N 1
ATOM 862 C CA . ILE A 1 110 ? 2.239 2.120 -6.260 1.00 97.69 110 ILE A CA 1
ATOM 863 C C . ILE A 1 110 ? 3.011 1.660 -5.023 1.00 97.69 110 ILE A C 1
ATOM 865 O O . ILE A 1 110 ? 3.304 2.430 -4.108 1.00 97.69 110 ILE A O 1
ATOM 869 N N . ASP A 1 111 ? 3.339 0.371 -4.976 1.00 94.06 111 ASP A N 1
ATOM 870 C CA . ASP A 1 111 ? 4.228 -0.174 -3.951 1.00 94.06 111 ASP A CA 1
ATOM 871 C C . ASP A 1 111 ? 5.713 -0.082 -4.361 1.00 94.06 111 ASP A C 1
ATOM 873 O O . ASP A 1 111 ? 6.076 0.482 -5.396 1.00 94.06 111 ASP A O 1
ATOM 877 N N . THR A 1 112 ? 6.611 -0.625 -3.536 1.00 94.44 112 THR A N 1
ATOM 878 C CA . THR A 1 112 ? 8.054 -0.577 -3.808 1.00 94.44 112 THR A CA 1
ATOM 879 C C . THR A 1 112 ? 8.475 -1.438 -5.002 1.00 94.44 112 THR A C 1
ATOM 881 O O . THR A 1 112 ? 9.496 -1.137 -5.628 1.00 94.44 112 THR A O 1
ATOM 884 N N . HIS A 1 113 ? 7.731 -2.499 -5.327 1.00 96.62 113 HIS A N 1
ATOM 885 C CA . HIS A 1 113 ? 7.962 -3.324 -6.510 1.00 96.62 113 HIS A CA 1
ATOM 886 C C . HIS A 1 113 ? 7.460 -2.604 -7.757 1.00 96.62 113 HIS A C 1
ATOM 888 O O . HIS A 1 113 ? 8.257 -2.398 -8.668 1.00 96.62 113 HIS A O 1
ATOM 894 N N . VAL A 1 114 ? 6.207 -2.142 -7.754 1.00 98.06 114 VAL A N 1
ATOM 895 C CA . VAL A 1 114 ? 5.584 -1.388 -8.846 1.00 98.06 114 VAL A CA 1
ATOM 896 C C . VAL A 1 114 ? 6.432 -0.172 -9.203 1.00 98.06 114 VAL A C 1
ATOM 898 O O . VAL A 1 114 ? 6.843 -0.039 -10.350 1.00 98.06 114 VAL A O 1
ATOM 901 N N . ASN A 1 115 ? 6.803 0.646 -8.212 1.00 98.12 115 ASN A N 1
ATOM 902 C CA . ASN A 1 115 ? 7.658 1.820 -8.402 1.00 98.12 115 ASN A CA 1
ATOM 903 C C . ASN A 1 115 ? 9.031 1.479 -9.005 1.00 98.12 115 ASN A C 1
ATOM 905 O O . ASN A 1 115 ? 9.524 2.173 -9.888 1.00 98.12 115 ASN A O 1
ATOM 909 N N . ARG A 1 116 ? 9.696 0.425 -8.518 1.00 97.94 116 ARG A N 1
ATOM 910 C CA . ARG A 1 116 ? 11.030 0.055 -9.016 1.00 97.94 116 ARG A CA 1
ATOM 911 C C . ARG A 1 116 ? 10.964 -0.515 -10.429 1.00 97.94 116 ARG A C 1
ATOM 913 O O . ARG A 1 116 ? 11.811 -0.189 -11.257 1.00 97.94 116 ARG A O 1
ATOM 920 N N . VAL A 1 117 ? 10.007 -1.407 -10.669 1.00 98.31 117 VAL A N 1
ATOM 921 C CA . VAL A 1 117 ? 9.835 -2.098 -11.946 1.00 98.31 117 VAL A CA 1
ATOM 922 C C . VAL A 1 117 ? 9.426 -1.104 -13.025 1.00 98.31 117 VAL A C 1
ATOM 924 O O . VAL A 1 117 ? 10.084 -1.072 -14.059 1.00 98.31 117 VAL A O 1
ATOM 927 N N . SER A 1 118 ? 8.438 -0.238 -12.771 1.00 98.25 118 SER A N 1
ATOM 928 C CA . SER A 1 118 ? 7.996 0.769 -13.746 1.00 98.25 118 SER A CA 1
ATOM 929 C C . SER A 1 118 ? 9.129 1.680 -14.191 1.00 98.25 118 SER A C 1
ATOM 931 O O . SER A 1 118 ? 9.302 1.925 -15.381 1.00 98.25 118 SER A O 1
ATOM 933 N N . LYS A 1 119 ? 9.950 2.125 -13.241 1.00 98.12 119 LYS A N 1
ATOM 934 C CA . LYS A 1 119 ? 11.103 2.969 -13.529 1.00 98.12 119 LYS A CA 1
ATOM 935 C C . LYS A 1 119 ? 12.186 2.254 -14.327 1.00 98.12 119 LYS A C 1
ATOM 937 O O . LYS A 1 119 ? 12.682 2.797 -15.307 1.00 98.12 119 LYS A O 1
ATOM 942 N N . ARG A 1 120 ? 12.533 1.019 -13.951 1.00 97.56 120 ARG A N 1
ATOM 943 C CA . ARG A 1 120 ? 13.547 0.234 -14.678 1.00 97.56 120 ARG A CA 1
ATOM 944 C C . ARG A 1 120 ? 13.104 -0.144 -16.093 1.00 97.56 120 ARG A C 1
ATOM 946 O O . ARG A 1 120 ? 13.944 -0.210 -16.986 1.00 97.56 120 ARG A O 1
ATOM 953 N N . LEU A 1 121 ? 11.804 -0.348 -16.298 1.00 97.19 121 LEU A N 1
ATOM 954 C CA . LEU A 1 121 ? 11.210 -0.559 -17.620 1.00 97.19 121 LEU A CA 1
ATOM 955 C C . LEU A 1 121 ? 11.093 0.736 -18.445 1.00 97.19 121 LEU A C 1
ATOM 957 O O . LEU A 1 121 ? 10.647 0.682 -19.581 1.00 97.19 121 LEU A O 1
ATOM 961 N N . GLY A 1 122 ? 11.465 1.898 -17.899 1.00 96.94 122 GLY A N 1
ATOM 962 C CA . GLY A 1 122 ? 11.348 3.184 -18.594 1.00 96.94 122 GLY A CA 1
ATOM 963 C C . GLY A 1 122 ? 9.917 3.727 -18.674 1.00 96.94 122 GLY A C 1
ATOM 964 O O . GLY A 1 122 ? 9.690 4.783 -19.258 1.00 96.94 122 GLY A O 1
ATOM 965 N N . LEU A 1 123 ? 8.948 3.059 -18.041 1.00 97.69 123 LEU A N 1
ATOM 966 C CA . LEU A 1 123 ? 7.555 3.504 -18.013 1.00 97.69 123 LEU A CA 1
ATOM 967 C C . LEU A 1 123 ? 7.384 4.769 -17.186 1.00 97.69 123 LEU A C 1
ATOM 969 O O . LEU A 1 123 ? 6.463 5.529 -17.439 1.00 97.69 123 LEU A O 1
ATOM 973 N N . VAL A 1 124 ? 8.257 5.008 -16.207 1.00 98.06 124 VAL A N 1
ATOM 974 C CA . VAL A 1 124 ? 8.251 6.180 -15.322 1.00 98.06 124 VAL A CA 1
ATOM 975 C C . VAL A 1 124 ? 9.678 6.727 -15.222 1.00 98.06 124 VAL A C 1
ATOM 977 O O . VAL A 1 124 ? 10.608 5.932 -15.083 1.00 98.06 124 VAL A O 1
ATOM 980 N N . PRO A 1 125 ? 9.897 8.056 -15.243 1.00 97.12 125 PRO A N 1
ATOM 981 C CA . PRO A 1 125 ? 11.232 8.619 -15.065 1.00 97.12 125 PRO A CA 1
ATOM 982 C C . PRO A 1 125 ? 11.885 8.176 -13.749 1.00 97.12 125 PRO A C 1
ATOM 984 O O . PRO A 1 125 ? 11.262 8.210 -12.684 1.00 97.12 125 PRO A O 1
ATOM 987 N N . MET A 1 126 ? 13.173 7.821 -13.796 1.00 95.88 126 MET A N 1
ATOM 988 C CA . MET A 1 126 ? 13.936 7.410 -12.606 1.00 95.88 126 MET A CA 1
ATOM 989 C C . MET A 1 126 ? 13.919 8.477 -11.497 1.00 95.88 126 MET A C 1
ATOM 991 O O . MET A 1 126 ? 13.860 8.135 -10.309 1.00 95.88 126 MET A O 1
ATOM 995 N N . SER A 1 127 ? 13.926 9.755 -11.893 1.00 97.06 127 SER A N 1
ATOM 996 C CA . SER A 1 127 ? 13.934 10.931 -11.019 1.00 97.06 127 SER A CA 1
ATOM 997 C C . SER A 1 127 ? 12.597 11.224 -10.334 1.00 97.06 127 SER A C 1
ATOM 999 O O . SER A 1 127 ? 12.599 11.900 -9.306 1.00 97.06 127 SER A O 1
ATOM 1001 N N . GLU A 1 128 ? 11.469 10.717 -10.843 1.00 97.94 128 GLU A N 1
ATOM 1002 C CA . GLU A 1 128 ? 10.153 11.028 -10.278 1.00 97.94 128 GLU A CA 1
ATOM 1003 C C . GLU A 1 128 ? 9.970 10.339 -8.921 1.00 97.94 128 GLU A C 1
ATOM 1005 O O . GLU A 1 128 ? 10.214 9.144 -8.778 1.00 97.94 128 GLU A O 1
ATOM 1010 N N . LYS A 1 129 ? 9.542 11.072 -7.895 1.00 96.62 129 LYS A N 1
ATOM 1011 C CA . LYS A 1 129 ? 9.386 10.556 -6.521 1.00 96.62 129 LYS A CA 1
ATOM 1012 C C . LYS A 1 129 ? 7.960 10.695 -5.992 1.00 96.62 129 LYS A C 1
ATOM 1014 O O . LYS A 1 129 ? 7.632 10.085 -4.977 1.00 96.62 129 LYS A O 1
ATOM 1019 N N . ARG A 1 130 ? 7.118 11.490 -6.649 1.00 97.94 130 ARG A N 1
ATOM 1020 C CA . ARG A 1 130 ? 5.766 11.822 -6.203 1.00 97.94 130 ARG A CA 1
ATOM 1021 C C . ARG A 1 130 ? 4.817 10.688 -6.559 1.00 97.94 130 ARG A C 1
ATOM 1023 O O . ARG A 1 130 ? 4.619 10.384 -7.730 1.00 97.94 130 ARG A O 1
ATOM 1030 N N . TYR A 1 131 ? 4.204 10.099 -5.536 1.00 97.81 131 TYR A N 1
ATOM 1031 C CA . TYR A 1 131 ? 3.295 8.960 -5.671 1.00 97.81 131 TYR A CA 1
ATOM 1032 C C . TYR A 1 131 ? 2.199 9.194 -6.721 1.00 97.81 131 TYR A C 1
ATOM 1034 O O . TYR A 1 131 ? 2.031 8.371 -7.614 1.00 97.81 131 TYR A O 1
ATOM 1042 N N . GLU A 1 132 ? 1.504 10.334 -6.655 1.00 97.81 132 GLU A N 1
ATOM 1043 C CA . GLU A 1 132 ? 0.378 10.627 -7.553 1.00 97.81 132 GLU A CA 1
ATOM 1044 C C . GLU A 1 132 ? 0.800 10.766 -9.017 1.00 97.81 132 GLU A C 1
ATOM 1046 O O . GLU A 1 132 ? 0.077 10.325 -9.904 1.00 97.81 132 GLU A O 1
ATOM 1051 N N . VAL A 1 133 ? 1.995 11.305 -9.281 1.00 98.38 133 VAL A N 1
ATOM 1052 C CA . VAL A 1 133 ? 2.512 11.427 -10.652 1.00 98.38 133 VAL A CA 1
ATOM 1053 C C . VAL A 1 133 ? 2.849 10.053 -11.223 1.00 98.38 133 VAL A C 1
ATOM 1055 O O . VAL A 1 133 ? 2.528 9.761 -12.371 1.00 98.38 133 VAL A O 1
ATOM 1058 N N . ILE A 1 134 ? 3.454 9.182 -10.411 1.00 98.50 134 ILE A N 1
ATOM 1059 C CA . ILE A 1 134 ? 3.768 7.803 -10.806 1.00 98.50 134 ILE A CA 1
ATOM 1060 C C . ILE A 1 134 ? 2.482 7.013 -11.055 1.00 98.50 134 ILE A C 1
ATOM 1062 O O . ILE A 1 134 ? 2.392 6.308 -12.057 1.00 98.50 134 ILE A O 1
ATOM 1066 N N . ARG A 1 135 ? 1.495 7.149 -10.160 1.00 98.44 135 ARG A N 1
ATOM 1067 C CA . ARG A 1 135 ? 0.188 6.500 -10.276 1.00 98.44 135 ARG A CA 1
ATOM 1068 C C . ARG A 1 135 ? -0.524 6.930 -11.550 1.00 98.44 135 ARG A C 1
ATOM 1070 O O . ARG A 1 135 ? -0.780 6.080 -12.391 1.00 98.44 135 ARG A O 1
ATOM 1077 N N . SER A 1 136 ? -0.748 8.232 -11.727 1.00 98.25 136 SER A N 1
ATOM 1078 C CA . SER A 1 136 ? -1.460 8.775 -12.889 1.00 98.25 136 SER A CA 1
ATOM 1079 C C . SER A 1 136 ? -0.793 8.390 -14.209 1.00 98.25 136 SER A C 1
ATOM 1081 O O . SER A 1 136 ? -1.474 8.007 -15.155 1.00 98.25 136 SER A O 1
ATOM 1083 N N . ARG A 1 137 ? 0.544 8.415 -14.260 1.00 98.38 137 ARG A N 1
ATOM 1084 C CA . ARG A 1 137 ? 1.294 8.009 -15.451 1.00 98.38 137 ARG A CA 1
ATOM 1085 C C . ARG A 1 137 ? 1.156 6.525 -15.771 1.00 98.38 137 ARG A C 1
ATOM 1087 O O . ARG A 1 137 ? 1.175 6.164 -16.936 1.00 98.38 137 ARG A O 1
ATOM 1094 N N . LEU A 1 138 ? 1.093 5.654 -14.768 1.00 98.25 138 LEU A N 1
ATOM 1095 C CA . LEU A 1 138 ? 0.879 4.230 -15.018 1.00 98.25 138 LEU A CA 1
ATOM 1096 C C . LEU A 1 138 ? -0.582 3.943 -15.369 1.00 98.25 138 LEU A C 1
ATOM 1098 O O . LEU A 1 138 ? -0.833 3.165 -16.277 1.00 98.25 138 LEU A O 1
ATOM 1102 N N . GLU A 1 139 ? -1.531 4.603 -14.707 1.00 98.31 139 GLU A N 1
ATOM 1103 C CA . GLU A 1 139 ? -2.962 4.512 -15.016 1.00 98.31 139 GLU A CA 1
ATOM 1104 C C . GLU A 1 139 ? -3.274 4.946 -16.457 1.00 98.31 139 GLU A C 1
ATOM 1106 O O . GLU A 1 139 ? -4.145 4.355 -17.083 1.00 98.31 139 GLU A O 1
ATOM 1111 N N . SER A 1 140 ? -2.523 5.895 -17.028 1.00 98.31 140 SER A N 1
ATOM 1112 C CA . SER A 1 140 ? -2.690 6.310 -18.429 1.00 98.31 140 SER A CA 1
ATOM 1113 C C . SER A 1 140 ? -2.152 5.314 -19.468 1.00 98.31 140 SER A C 1
ATOM 1115 O O . SER A 1 140 ? -2.272 5.579 -20.659 1.00 98.31 140 SER A O 1
ATOM 1117 N N . LEU A 1 141 ? -1.489 4.228 -19.052 1.00 98.06 141 LEU A N 1
ATOM 1118 C CA . LEU A 1 141 ? -0.884 3.235 -19.956 1.00 98.06 141 LEU A CA 1
ATOM 1119 C C . LEU A 1 141 ? -1.710 1.954 -20.102 1.00 98.06 141 LEU A C 1
ATOM 1121 O O . LEU A 1 141 ? -1.416 1.156 -20.987 1.00 98.06 141 LEU A O 1
ATOM 1125 N N . TYR A 1 142 ? -2.690 1.738 -19.228 1.00 97.44 142 TYR A N 1
ATOM 1126 C CA . TYR A 1 142 ? -3.477 0.508 -19.170 1.00 97.44 142 TYR A CA 1
ATOM 1127 C C . TYR A 1 142 ? -4.956 0.842 -19.062 1.00 97.44 142 TYR A C 1
ATOM 1129 O O . TYR A 1 142 ? -5.319 1.910 -18.561 1.00 97.44 142 TYR A O 1
ATOM 1137 N N . ASN A 1 143 ? -5.812 -0.091 -19.462 1.00 98.25 143 ASN A N 1
ATOM 1138 C CA . ASN A 1 143 ? -7.236 0.079 -19.247 1.00 98.25 143 ASN A CA 1
ATOM 1139 C C . ASN A 1 143 ? -7.578 -0.115 -17.754 1.00 98.25 143 ASN A C 1
ATOM 1141 O O . ASN A 1 143 ? -6.949 -0.940 -17.079 1.00 98.25 143 ASN A O 1
ATOM 1145 N N . PRO A 1 144 ? -8.562 0.625 -17.212 1.00 97.75 144 PRO A N 1
ATOM 1146 C CA . PRO A 1 144 ? -8.985 0.537 -15.811 1.00 97.75 144 PRO A CA 1
ATOM 1147 C C . PRO A 1 144 ? -9.236 -0.887 -15.286 1.00 97.75 144 PRO A C 1
ATOM 1149 O O . PRO A 1 144 ? -8.881 -1.211 -14.150 1.00 97.75 144 PRO A O 1
ATOM 1152 N N . GLU A 1 145 ? -9.817 -1.754 -16.112 1.00 97.56 145 GLU A N 1
ATOM 1153 C CA . GLU A 1 145 ? -10.105 -3.160 -15.818 1.00 97.56 145 GLU A CA 1
ATOM 1154 C C . GLU A 1 145 ? -8.846 -4.025 -15.639 1.00 97.56 145 GLU A C 1
ATOM 1156 O O . GLU A 1 145 ? -8.891 -5.068 -14.984 1.00 97.56 145 GLU A O 1
ATOM 1161 N N . GLU A 1 146 ? -7.698 -3.579 -16.152 1.00 97.81 146 GLU A N 1
ATOM 1162 C CA . GLU A 1 146 ? -6.433 -4.312 -16.097 1.00 97.81 146 GLU A CA 1
ATOM 1163 C C . GLU A 1 146 ? -5.621 -3.998 -14.836 1.00 97.81 146 GLU A C 1
ATOM 1165 O O . GLU A 1 146 ? -4.672 -4.720 -14.522 1.00 97.81 146 GLU A O 1
ATOM 1170 N N . TYR A 1 147 ? -5.970 -2.955 -14.074 1.00 98.38 147 TYR A N 1
ATOM 1171 C CA . TYR A 1 147 ? -5.127 -2.451 -12.979 1.00 98.38 147 TYR A CA 1
ATOM 1172 C C . TYR A 1 147 ? -4.801 -3.507 -11.919 1.00 98.38 147 TYR A C 1
ATOM 1174 O O . TYR A 1 147 ? -3.682 -3.533 -11.400 1.00 98.38 147 TYR A O 1
ATOM 1182 N N . PHE A 1 148 ? -5.728 -4.423 -11.631 1.00 98.19 148 PHE A N 1
ATOM 1183 C CA . PHE A 1 148 ? -5.453 -5.546 -10.735 1.00 98.19 148 PHE A CA 1
ATOM 1184 C C . PHE A 1 148 ? -4.362 -6.468 -11.294 1.00 98.19 148 PHE A C 1
ATOM 1186 O O . PHE A 1 148 ? -3.384 -6.768 -10.603 1.00 98.19 148 PHE A O 1
ATOM 1193 N N . ALA A 1 149 ? -4.502 -6.884 -12.554 1.00 98.12 149 ALA A N 1
ATOM 1194 C CA . ALA A 1 149 ? -3.538 -7.750 -13.221 1.00 98.12 149 ALA A CA 1
ATOM 1195 C C . ALA A 1 149 ? -2.170 -7.065 -13.333 1.00 98.12 149 ALA A C 1
ATOM 1197 O O . ALA A 1 149 ? -1.158 -7.653 -12.952 1.00 98.12 149 ALA A O 1
ATOM 1198 N N . VAL A 1 150 ? -2.141 -5.798 -13.752 1.00 98.00 150 VAL A N 1
ATOM 1199 C CA . VAL A 1 150 ? -0.925 -4.978 -13.829 1.00 98.00 150 VAL A CA 1
ATOM 1200 C C . VAL A 1 150 ? -0.228 -4.919 -12.471 1.00 98.00 150 VAL A C 1
ATOM 1202 O O . VAL A 1 150 ? 0.957 -5.238 -12.372 1.00 98.00 150 VAL A O 1
ATOM 1205 N N . HIS A 1 151 ? -0.948 -4.583 -11.398 1.00 98.25 151 HIS A N 1
ATOM 1206 C CA . HIS A 1 151 ? -0.373 -4.522 -10.054 1.00 98.25 151 HIS A CA 1
ATOM 1207 C C . HIS A 1 151 ? 0.271 -5.857 -9.643 1.00 98.25 151 HIS A C 1
ATOM 1209 O O . HIS A 1 151 ? 1.422 -5.890 -9.192 1.00 98.25 151 HIS A O 1
ATOM 1215 N N . MET A 1 152 ? -0.435 -6.972 -9.854 1.00 98.06 152 MET A N 1
ATOM 1216 C CA . MET A 1 152 ? 0.054 -8.309 -9.513 1.00 98.06 152 MET A CA 1
ATOM 1217 C C . MET A 1 152 ? 1.262 -8.731 -10.357 1.00 98.06 152 MET A C 1
ATOM 1219 O O . MET A 1 152 ? 2.226 -9.273 -9.810 1.00 98.06 152 MET A O 1
ATOM 1223 N N . LEU A 1 153 ? 1.260 -8.438 -11.659 1.00 98.12 153 LEU A N 1
ATOM 1224 C CA . LEU A 1 153 ? 2.366 -8.749 -12.569 1.00 98.12 153 LEU A CA 1
ATOM 1225 C C . LEU A 1 153 ? 3.632 -7.964 -12.213 1.00 98.12 153 LEU A C 1
ATOM 1227 O O . LEU A 1 153 ? 4.724 -8.535 -12.179 1.00 98.12 153 LEU A O 1
ATOM 1231 N N . PHE A 1 154 ? 3.504 -6.681 -11.866 1.00 98.25 154 PHE A N 1
ATOM 1232 C CA . PHE A 1 1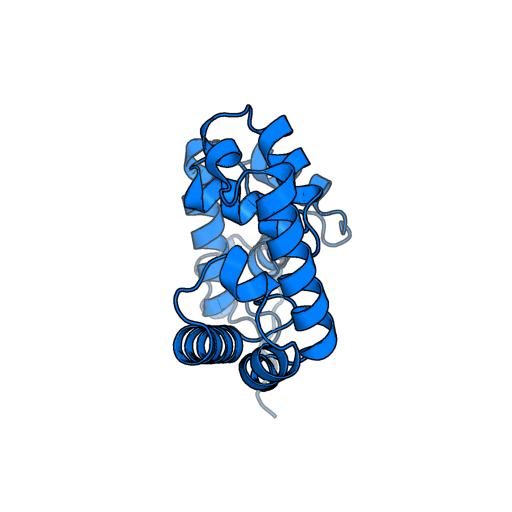54 ? 4.639 -5.871 -11.417 1.00 98.25 154 PHE A CA 1
ATOM 1233 C C . PHE A 1 154 ? 5.227 -6.393 -10.102 1.00 98.25 154 PHE A C 1
ATOM 1235 O O . PHE A 1 154 ? 6.454 -6.464 -9.959 1.00 98.25 154 PHE A O 1
ATOM 1242 N N . ILE A 1 155 ? 4.379 -6.800 -9.152 1.00 97.00 155 ILE A N 1
ATOM 1243 C CA . ILE A 1 155 ? 4.827 -7.432 -7.906 1.00 97.00 155 ILE A CA 1
ATOM 1244 C C . ILE A 1 155 ? 5.551 -8.748 -8.201 1.00 97.00 155 ILE A C 1
ATOM 1246 O O . ILE A 1 155 ? 6.665 -8.949 -7.706 1.00 97.00 155 ILE A O 1
ATOM 1250 N N . ALA A 1 156 ? 4.965 -9.623 -9.021 1.00 97.75 156 ALA A N 1
ATOM 1251 C CA . ALA A 1 156 ? 5.549 -10.913 -9.379 1.00 97.75 156 ALA A CA 1
ATOM 1252 C C . ALA A 1 156 ? 6.917 -10.736 -10.053 1.00 97.75 156 ALA A C 1
ATOM 1254 O O . ALA A 1 156 ? 7.916 -11.296 -9.597 1.00 97.75 156 ALA A O 1
ATOM 1255 N N . LEU A 1 157 ? 7.004 -9.869 -11.065 1.00 98.12 157 LEU A N 1
ATOM 1256 C CA . LEU A 1 157 ? 8.257 -9.563 -11.748 1.00 98.12 157 LEU A CA 1
ATOM 1257 C C . LEU A 1 157 ? 9.293 -8.977 -10.781 1.00 98.12 157 LEU A C 1
ATOM 1259 O O . LEU A 1 157 ? 10.455 -9.389 -10.779 1.00 98.12 157 LEU A O 1
ATOM 1263 N N . GLY A 1 158 ? 8.877 -8.036 -9.929 1.00 97.44 158 GLY A N 1
ATOM 1264 C CA . GLY A 1 158 ? 9.734 -7.358 -8.962 1.00 97.44 158 GLY A CA 1
ATOM 1265 C C . GLY A 1 158 ? 10.258 -8.257 -7.841 1.00 97.44 158 GLY A C 1
ATOM 1266 O O . GLY A 1 158 ? 11.326 -7.968 -7.294 1.00 97.44 158 GLY A O 1
ATOM 1267 N N . ARG A 1 159 ? 9.522 -9.306 -7.468 1.00 95.25 159 ARG A N 1
ATOM 1268 C CA . ARG A 1 159 ? 9.932 -10.301 -6.462 1.00 95.25 159 ARG A CA 1
ATOM 1269 C C . ARG A 1 159 ? 10.824 -11.374 -7.076 1.00 95.25 159 ARG A C 1
ATOM 1271 O O . ARG A 1 159 ? 11.891 -11.668 -6.536 1.00 95.25 159 ARG A O 1
ATOM 1278 N N . THR A 1 160 ? 10.420 -11.911 -8.222 1.00 96.50 160 THR A N 1
ATOM 1279 C CA . THR A 1 160 ? 11.088 -13.057 -8.839 1.00 96.50 160 THR A CA 1
ATOM 1280 C C . THR A 1 160 ? 12.387 -12.645 -9.528 1.00 96.50 160 THR A C 1
ATOM 1282 O O . THR A 1 160 ? 13.436 -13.220 -9.232 1.00 96.50 160 THR A O 1
ATOM 1285 N N . PHE A 1 161 ? 12.348 -11.599 -10.363 1.00 97.06 161 PHE A N 1
ATOM 1286 C CA . PHE A 1 161 ? 13.447 -11.236 -11.268 1.00 97.06 161 PHE A CA 1
ATOM 1287 C C . PHE A 1 161 ? 14.038 -9.855 -10.965 1.00 97.06 161 PHE A C 1
ATOM 1289 O O . PHE A 1 161 ? 15.229 -9.722 -10.683 1.00 97.06 161 PHE A O 1
ATOM 1296 N N . CYS A 1 162 ? 13.211 -8.807 -10.973 1.00 96.94 162 CYS A N 1
ATOM 1297 C CA . CYS A 1 162 ? 13.634 -7.412 -10.849 1.00 96.94 162 CYS A CA 1
ATOM 1298 C C . CYS A 1 162 ? 13.802 -6.992 -9.375 1.00 96.94 162 CYS A C 1
ATOM 1300 O O . CYS A 1 162 ? 13.185 -6.044 -8.873 1.00 96.94 162 CYS A O 1
ATOM 1302 N N . ARG A 1 163 ? 14.651 -7.728 -8.653 1.00 95.62 163 ARG A N 1
ATOM 1303 C CA . ARG A 1 163 ? 14.955 -7.515 -7.231 1.00 95.62 163 ARG A CA 1
ATOM 1304 C C . ARG A 1 163 ? 15.644 -6.168 -7.007 1.00 95.62 163 ARG A C 1
ATOM 1306 O O . ARG A 1 163 ? 16.298 -5.634 -7.904 1.00 95.62 163 ARG A O 1
ATOM 1313 N N . ALA A 1 164 ? 15.476 -5.592 -5.815 1.00 93.19 164 ALA A N 1
ATOM 1314 C CA . ALA A 1 164 ? 16.077 -4.297 -5.482 1.00 93.19 164 ALA A CA 1
ATOM 1315 C C . ALA A 1 164 ? 17.607 -4.341 -5.611 1.00 93.19 164 ALA A C 1
ATOM 1317 O O . ALA A 1 164 ? 18.188 -3.522 -6.323 1.00 93.19 164 ALA A O 1
ATOM 1318 N N . LEU A 1 165 ? 18.211 -5.365 -5.006 1.00 92.19 165 LEU A N 1
ATOM 1319 C CA . LEU A 1 165 ? 19.628 -5.698 -5.096 1.00 92.19 165 LEU A CA 1
ATOM 1320 C C . LEU A 1 165 ? 19.809 -6.932 -5.986 1.00 92.19 165 LEU A C 1
ATOM 1322 O O . LEU A 1 165 ? 18.994 -7.850 -5.907 1.00 92.19 165 LEU A O 1
ATOM 1326 N N . LYS A 1 166 ? 20.876 -6.943 -6.797 1.00 91.38 166 LYS A N 1
ATOM 1327 C CA . LYS A 1 166 ? 21.256 -8.056 -7.691 1.00 91.38 166 LYS A CA 1
ATOM 1328 C C . LYS A 1 166 ? 20.058 -8.598 -8.512 1.00 91.38 166 LYS A C 1
ATOM 1330 O O . LYS A 1 166 ? 19.631 -9.733 -8.289 1.00 91.38 166 LYS A O 1
ATOM 1335 N N . PRO A 1 167 ? 19.443 -7.787 -9.400 1.00 95.44 167 PRO A N 1
ATOM 1336 C CA . PRO A 1 167 ? 18.342 -8.257 -10.238 1.00 95.44 167 PRO A CA 1
ATOM 1337 C C . PRO A 1 167 ? 18.800 -9.387 -11.171 1.00 95.44 167 PRO A C 1
ATOM 1339 O O . PRO A 1 167 ? 19.914 -9.375 -11.687 1.00 95.44 167 PRO A O 1
ATOM 1342 N N . LEU A 1 168 ? 17.916 -10.346 -11.433 1.00 95.56 168 LEU A N 1
ATOM 1343 C CA . LEU A 1 168 ? 18.182 -11.495 -12.300 1.00 95.56 168 LEU A CA 1
ATOM 1344 C C . LEU A 1 168 ? 17.875 -11.150 -13.765 1.00 95.56 168 LEU A C 1
ATOM 1346 O O . LEU A 1 168 ? 17.076 -11.825 -14.411 1.00 95.56 168 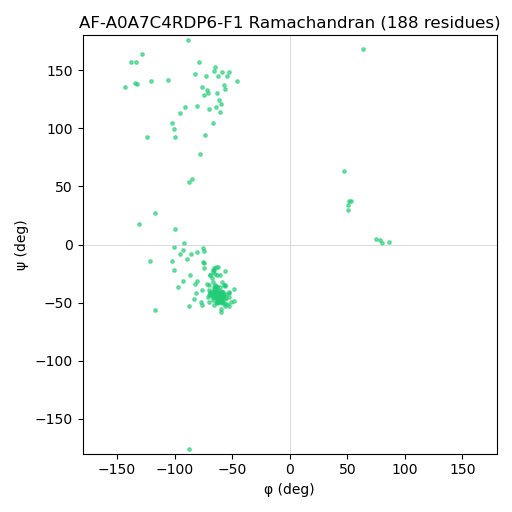LEU A O 1
ATOM 1350 N N . CYS A 1 169 ? 18.471 -10.067 -14.277 1.00 95.56 169 CYS A N 1
ATOM 1351 C CA . CYS A 1 169 ? 18.216 -9.568 -15.634 1.00 95.56 169 CYS A CA 1
ATOM 1352 C C . CYS A 1 169 ? 18.392 -10.639 -16.729 1.00 95.56 169 CYS A C 1
ATOM 1354 O O . CYS A 1 169 ? 17.511 -10.709 -17.582 1.00 95.56 169 CYS A O 1
ATOM 1356 N N . PRO A 1 170 ? 19.419 -11.520 -16.699 1.00 93.44 170 PRO A N 1
ATOM 1357 C CA . PRO A 1 170 ? 19.573 -12.574 -17.709 1.00 93.44 170 PRO A CA 1
ATOM 1358 C C . PRO A 1 170 ? 18.404 -13.567 -17.778 1.00 93.44 170 PRO A C 1
ATOM 1360 O O . PRO A 1 170 ? 18.164 -14.147 -18.828 1.00 93.44 170 PRO A O 1
ATOM 1363 N N . LYS A 1 171 ? 17.669 -13.752 -16.672 1.00 94.88 171 LYS A N 1
ATOM 1364 C CA . LYS A 1 171 ? 16.509 -14.656 -16.571 1.00 94.88 171 LYS A CA 1
ATOM 1365 C C . LYS A 1 171 ? 15.170 -13.919 -16.658 1.00 94.88 171 LYS A C 1
ATOM 1367 O O . LYS A 1 171 ? 14.121 -14.543 -16.539 1.00 94.88 171 LYS A O 1
ATOM 1372 N N . CYS A 1 172 ? 15.189 -12.592 -16.773 1.00 96.50 172 CYS A N 1
ATOM 1373 C CA . CYS A 1 172 ? 13.984 -11.777 -16.759 1.00 96.50 172 CYS A CA 1
ATOM 1374 C C . CYS A 1 172 ? 13.236 -11.925 -18.094 1.00 96.50 172 CYS A C 1
ATOM 1376 O O . CYS A 1 172 ? 13.841 -11.666 -19.134 1.00 96.50 172 CYS A O 1
ATOM 1378 N N . PRO A 1 173 ? 11.926 -12.232 -18.094 1.00 96.31 173 PRO A N 1
ATOM 1379 C CA . PRO A 1 173 ? 11.158 -12.370 -19.336 1.00 96.31 173 PRO A CA 1
ATOM 1380 C C . PRO A 1 173 ? 11.057 -11.061 -20.134 1.00 96.31 173 PRO A C 1
ATOM 1382 O O . PRO A 1 173 ? 10.787 -11.087 -21.325 1.00 96.31 173 PRO A O 1
ATOM 1385 N N . LEU A 1 174 ? 11.298 -9.912 -19.493 1.00 95.81 174 LEU A N 1
ATOM 1386 C CA . LEU A 1 174 ? 11.277 -8.596 -20.139 1.00 95.81 174 LEU A CA 1
ATOM 1387 C C . LEU A 1 174 ? 12.673 -8.074 -20.495 1.00 95.81 174 LEU A C 1
ATOM 1389 O O . LEU A 1 174 ? 12.813 -6.884 -20.754 1.00 95.81 174 LEU A O 1
ATOM 1393 N N . ARG A 1 175 ? 13.722 -8.908 -20.451 1.00 94.56 175 ARG A N 1
ATOM 1394 C CA . ARG A 1 175 ? 15.112 -8.465 -20.653 1.00 94.56 175 ARG A CA 1
ATOM 1395 C C . ARG A 1 175 ? 15.290 -7.667 -21.944 1.00 94.56 175 ARG A C 1
ATOM 1397 O O . ARG A 1 175 ? 15.799 -6.555 -21.877 1.00 94.56 175 ARG A O 1
ATOM 1404 N N . GLU A 1 176 ? 14.847 -8.222 -23.067 1.00 93.31 176 GLU A N 1
ATOM 1405 C CA . GLU A 1 176 ? 15.042 -7.629 -24.398 1.00 93.31 176 GLU A CA 1
ATOM 1406 C C . GLU A 1 176 ? 14.278 -6.307 -24.575 1.00 93.31 176 GLU A C 1
ATOM 1408 O O . GLU A 1 176 ? 14.671 -5.457 -25.365 1.00 93.31 176 GLU A O 1
ATOM 1413 N N . LEU A 1 177 ? 13.215 -6.100 -23.792 1.00 93.19 177 LEU A N 1
ATOM 1414 C CA . LEU A 1 177 ? 12.406 -4.877 -23.800 1.00 93.19 177 LEU A CA 1
ATOM 1415 C C . LEU A 1 177 ? 12.834 -3.872 -22.719 1.00 93.19 177 LEU A C 1
ATOM 1417 O O . LEU A 1 177 ? 12.312 -2.761 -22.659 1.00 93.19 177 LEU A O 1
ATOM 1421 N N . CYS A 1 178 ? 13.735 -4.257 -21.811 1.00 95.56 178 CYS A N 1
ATOM 1422 C CA . CYS A 1 178 ? 14.049 -3.477 -20.622 1.00 95.56 178 CYS A CA 1
ATOM 1423 C C . CYS A 1 178 ? 15.272 -2.579 -20.863 1.00 95.56 178 CYS A C 1
ATOM 1425 O O . CYS A 1 178 ? 16.397 -3.087 -20.918 1.00 95.56 178 CYS A O 1
ATOM 1427 N N . PRO A 1 179 ? 15.116 -1.242 -20.874 1.00 93.94 179 PRO A N 1
ATOM 1428 C CA . PRO A 1 179 ? 16.245 -0.334 -21.075 1.00 93.94 179 PRO A CA 1
ATOM 1429 C C . PRO A 1 179 ? 17.287 -0.433 -19.950 1.00 93.94 179 PRO A C 1
ATOM 1431 O O . PRO A 1 179 ? 18.468 -0.198 -20.178 1.00 93.94 179 PRO A O 1
ATOM 1434 N N . SER A 1 180 ? 16.884 -0.844 -18.741 1.00 93.38 180 SER A N 1
ATOM 1435 C CA . SER A 1 180 ? 17.813 -1.059 -17.618 1.00 93.38 180 SER A CA 1
ATOM 1436 C C . SER A 1 180 ? 18.554 -2.403 -17.657 1.00 93.38 180 SER A C 1
ATOM 1438 O O . SER A 1 180 ? 19.393 -2.651 -16.790 1.00 93.38 180 SER A O 1
ATOM 1440 N N . ALA A 1 181 ? 18.220 -3.307 -18.586 1.00 89.44 181 ALA A N 1
ATOM 1441 C CA . ALA A 1 181 ? 18.931 -4.576 -18.750 1.00 89.44 181 ALA A CA 1
ATOM 1442 C C . ALA A 1 181 ? 20.155 -4.442 -19.670 1.00 89.44 181 ALA A C 1
ATOM 1444 O O . ALA A 1 181 ? 21.118 -5.200 -19.519 1.00 89.44 181 ALA A O 1
ATOM 1445 N N . VAL A 1 182 ? 20.138 -3.469 -20.587 1.00 72.44 182 VAL A N 1
ATOM 1446 C CA . VAL A 1 182 ? 21.247 -3.178 -21.501 1.00 72.44 182 VAL A CA 1
ATOM 1447 C C . VAL A 1 182 ? 22.463 -2.725 -20.684 1.00 72.44 182 VAL A C 1
ATOM 1449 O O . VAL A 1 182 ? 22.405 -1.749 -19.942 1.00 72.44 182 VAL A O 1
ATOM 1452 N N . GLY A 1 183 ? 23.564 -3.477 -20.766 1.00 63.22 183 GLY A N 1
ATOM 1453 C CA . GLY A 1 183 ? 24.798 -3.199 -20.018 1.00 63.22 183 GLY A CA 1
ATOM 1454 C C . GLY A 1 183 ? 24.865 -3.772 -18.594 1.00 63.22 183 GLY A C 1
ATOM 1455 O O . GLY A 1 183 ? 25.878 -3.576 -17.919 1.00 63.22 183 GLY A O 1
ATOM 1456 N N . TYR A 1 184 ? 23.853 -4.516 -18.126 1.00 67.12 184 TYR A N 1
ATOM 1457 C CA . TYR A 1 184 ? 23.943 -5.223 -16.843 1.00 67.12 184 TYR A CA 1
ATOM 1458 C C . TYR A 1 184 ? 24.998 -6.339 -16.918 1.00 67.12 184 TYR A C 1
ATOM 1460 O O . TYR A 1 184 ? 24.756 -7.400 -17.492 1.00 67.12 184 TYR A O 1
ATOM 1468 N N . LYS A 1 185 ? 26.172 -6.109 -16.318 1.00 61.38 185 LYS A N 1
ATOM 1469 C CA . LYS A 1 185 ? 27.176 -7.149 -16.059 1.00 61.38 185 LYS A CA 1
ATOM 1470 C C . LYS A 1 185 ? 26.918 -7.731 -14.674 1.00 61.38 185 LYS A C 1
ATOM 1472 O O . LYS A 1 185 ? 26.951 -7.005 -13.679 1.00 61.38 185 LYS A O 1
ATOM 1477 N N . GLU A 1 186 ? 26.627 -9.025 -14.612 1.00 58.75 186 GLU A N 1
ATOM 1478 C CA . GLU A 1 186 ? 26.461 -9.737 -13.348 1.00 58.75 186 GLU A CA 1
ATOM 1479 C C . GLU A 1 186 ? 27.782 -9.638 -12.570 1.00 58.75 186 GLU A C 1
ATOM 1481 O O . GLU A 1 186 ? 28.821 -10.104 -13.031 1.00 58.75 186 GLU A O 1
ATOM 1486 N N . LYS A 1 187 ? 27.786 -8.938 -11.427 1.00 56.38 187 LYS A N 1
ATOM 1487 C CA . LYS A 1 187 ? 28.965 -8.919 -10.555 1.00 56.38 187 LYS A CA 1
ATOM 1488 C C . LYS A 1 187 ? 29.085 -10.310 -9.938 1.00 56.38 187 LYS A C 1
ATOM 1490 O O . LYS A 1 187 ? 28.170 -10.711 -9.214 1.00 56.38 187 LYS A O 1
ATOM 1495 N N . SER A 1 188 ? 30.179 -11.014 -10.237 1.00 43.91 188 SER A N 1
ATOM 1496 C CA . SER A 1 188 ? 30.502 -12.321 -9.659 1.00 43.91 188 SER A CA 1
ATOM 1497 C C . SER A 1 188 ? 30.296 -12.300 -8.139 1.00 43.91 188 SER A C 1
ATOM 1499 O O . SER A 1 188 ? 30.590 -11.275 -7.509 1.00 43.91 188 SER A O 1
ATOM 1501 N N . PRO A 1 189 ? 29.769 -13.376 -7.531 1.00 53.12 189 PRO A N 1
ATOM 1502 C CA . PRO A 1 189 ? 29.701 -13.458 -6.080 1.00 53.12 189 PRO A CA 1
ATOM 1503 C C . PRO A 1 189 ? 31.129 -13.369 -5.523 1.00 53.12 189 PRO A C 1
ATOM 1505 O O . PRO A 1 189 ? 31.978 -14.166 -5.912 1.00 53.12 189 PRO A O 1
ATOM 1508 N N . GLN A 1 190 ? 31.384 -12.366 -4.679 1.00 41.25 190 GLN A N 1
ATOM 1509 C CA . GLN A 1 190 ? 32.460 -12.422 -3.687 1.00 41.25 190 GLN A CA 1
ATOM 1510 C C . GLN A 1 190 ? 32.007 -13.322 -2.544 1.00 41.25 190 GLN A C 1
ATOM 1512 O O . GLN A 1 190 ? 30.798 -13.233 -2.206 1.00 41.25 190 GLN A O 1
#

Secondary structure (DSSP, 8-state):
--TTS-HHHHHHHHHHHHHHSSS-SHHHHHHS-HHHHHHHHGGGS-HHHHHHHHHHHHHHHHHHHTT--THHHHS-HHHHHHHHHTSTT--HHHHHHHHHHTT--S-----HHHHHHHHHTTSS-TT---HHHHHHHHHTTS-GGGHHHHHHHHHHHHHHTS-SSS--GGG-TTGGG-TTTTT---PPP-

Sequence (190 aa):
MSQSTAESNTRRAFERIITRIRPLTPARLAEADAKDIEEALRVAGLYKNKTVIIKRLSSMILEKFNGKLDFIYSLPLSEARENLLKLPGVGPKTADILLLFCARRPVLPIDTHVNRVSKRLGLVPMSEKRYEVIRSRLESLYNPEEYFAVHMLFIALGRTFCRALKPLCPKCPLRELCPSAVGYKEKSPQ

Foldseek 3Di:
DPVVFDPVLVVQLVVQCVVQFPPPFLVSLLPDDLVSQLVSNVSGPVSNVVSVLSNQLSVCCCPPVVRDLCCLQVPDVVVSLVVQCPRRPRDNLNSQCCSCPVNVWQWARCDPLNVQQCCQLVLDPPPDDDRVVSRVSVSVVDDSNCRVVSNVVSVVQQVPAVDPPQGNLVPRPCNVSGPNNVPDDRDPDD

Mean predicted aligned error: 4.67 Å

pLDDT: mean 93.33, std 9.28, range [41.25, 98.56]

Solvent-accessible surface area (backbone atoms only — not comparable to full-atom values): 10555 Å² total; per-residue (Å²): 114,56,76,92,30,56,68,72,32,29,51,52,19,50,54,39,37,51,73,74,42,71,70,83,42,40,70,50,49,45,69,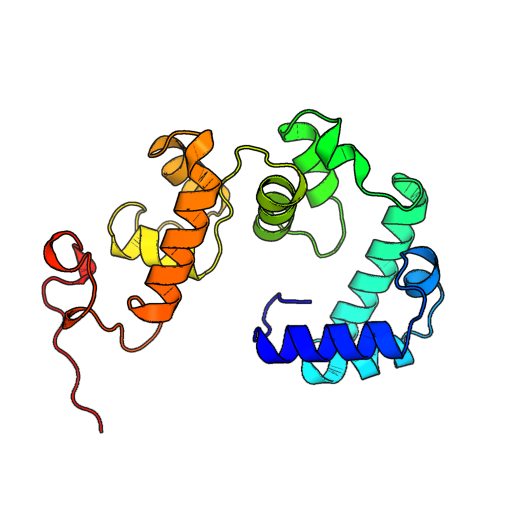47,60,64,68,60,49,25,63,24,24,51,73,25,52,68,20,68,64,50,35,56,34,50,28,52,32,17,45,48,31,40,76,75,41,76,60,48,72,66,52,54,70,72,44,59,70,68,59,30,43,52,58,38,52,70,37,61,92,30,49,72,46,55,32,28,43,47,35,31,74,73,46,67,38,77,46,57,47,62,48,77,34,37,54,51,43,37,27,43,50,64,74,36,65,80,84,68,82,56,65,68,61,55,32,53,55,54,53,75,74,50,59,61,88,44,32,65,58,53,50,51,50,32,41,50,45,18,67,77,26,57,29,94,69,86,48,41,47,95,76,30,94,54,33,95,74,21,71,64,40,68,87,68,71,83,76,73,87,128

Radius of gyration: 19.26 Å; Cα contacts (8 Å, |Δi|>4): 215; chains: 1; bounding box: 53×27×51 Å